Protein AF-A0A1M2VQW7-F1 (afdb_monomer)

Radius of gyration: 34.61 Å; Cα contacts (8 Å, |Δi|>4): 193; chains: 1; bounding box: 100×87×71 Å

Secondary structure (DSSP, 8-state):
-HHHHHHTT--TT-HHHHHHHHHHHHHIIIIII-SPPPTTHHHHHHHHHT-----TTHHHHHHHHHH---SEEEETT--HHHHHHHHHHHHHHSTTTEEEEEE-SSS-EEEEEE-HHHHHHHHHHHHHHHHHHHHHTT-S-HHHHHHHHGGGHHHHHHHHTT----GGGTTTTSSS-----------------------------------------------------------------------------------------GGG-----

pLDDT: mean 79.74, std 20.61, range [41.72, 98.75]

Sequence (273 aa):
MRALLVKYKQPLTSEAFAIAFRKIMLHWVQKVMGPRPPDSTASLLAGLKSWTCNCDVCPPVRNFLTAKPEESNSWTRIGAPKRRHLETFLSKYAKQIATFAMIRSTPQGITVTKTKAMVGPAKWAHGQAEGKKLLRSISANQHELQAVLGPDYARIVAGLEGRSMGLAANIANVAATAPVASGSSTMPAMQPVPQGVLHTTGATPAAAAVAATAVSSHPTSMPNAAPMGVAATHVSSVLSTSAPSSKRVDDAEHAQRKRRKRTYDEQDVIDLT

Solvent-accessible surface area (backbone atoms only — not comparable to full-atom values): 17755 Å² total; per-residue (Å²): 106,45,70,55,32,61,74,68,72,47,63,75,69,36,64,73,56,18,55,52,52,38,52,50,49,49,46,39,42,59,69,63,33,41,77,71,65,76,78,66,54,62,68,64,48,51,43,48,71,71,60,76,70,78,54,91,69,40,54,62,52,53,47,41,74,68,61,38,48,66,53,59,53,72,48,70,59,61,24,64,71,56,39,56,51,50,53,54,50,39,61,72,32,31,57,90,45,34,50,74,46,79,40,96,49,92,48,25,19,38,34,43,32,48,31,75,87,44,33,55,48,22,33,30,54,40,38,33,53,52,52,54,48,55,51,48,54,66,42,84,48,66,68,60,48,38,63,28,34,43,92,51,31,66,52,44,51,36,33,59,72,57,42,81,63,69,66,76,63,66,64,62,66,68,70,73,71,68,80,84,76,89,71,90,77,91,84,87,81,90,87,80,88,84,90,81,85,86,87,85,82,87,83,88,80,82,89,80,86,77,82,77,78,83,80,84,78,81,81,79,88,76,82,91,78,86,79,83,86,78,91,79,90,79,87,80,81,85,84,89,84,83,84,81,93,76,84,87,75,91,75,94,74,79,94,68,86,78,75,77,78,76,80,81,67,80,87,74,69,78,84,88,126

Structure (mmCIF, N/CA/C/O backbone):
data_AF-A0A1M2VQW7-F1
#
_entry.id   AF-A0A1M2VQW7-F1
#
loop_
_atom_site.group_PDB
_atom_site.id
_atom_site.type_symbol
_atom_site.label_atom_id
_atom_site.label_alt_id
_atom_site.label_comp_id
_atom_site.label_asym_id
_atom_site.label_entity_id
_atom_site.label_seq_id
_atom_site.pdbx_PDB_ins_code
_atom_site.Cartn_x
_atom_site.Cartn_y
_atom_site.Cartn_z
_atom_site.occupancy
_atom_site.B_iso_or_equiv
_atom_site.auth_seq_id
_atom_site.auth_comp_id
_atom_site.auth_asym_id
_atom_site.auth_atom_id
_atom_site.pdbx_PDB_model_num
ATOM 1 N N . MET A 1 1 ? 0.810 -1.058 21.016 1.00 82.94 1 MET A N 1
ATOM 2 C CA . MET A 1 1 ? 0.054 -0.275 22.024 1.00 82.94 1 MET A CA 1
ATOM 3 C C . MET A 1 1 ? -0.412 -1.107 23.212 1.00 82.94 1 MET A C 1
ATOM 5 O O . MET A 1 1 ? -0.225 -0.648 24.329 1.00 82.94 1 MET A O 1
ATOM 9 N N . ARG A 1 2 ? -0.919 -2.336 23.025 1.00 87.50 2 ARG A N 1
ATOM 10 C CA . ARG A 1 2 ? -1.321 -3.218 24.140 1.00 87.50 2 ARG A CA 1
ATOM 11 C C . ARG A 1 2 ? -0.248 -3.393 25.227 1.00 87.50 2 ARG A C 1
ATOM 13 O O . ARG A 1 2 ? -0.566 -3.310 26.403 1.00 87.50 2 ARG A O 1
ATOM 20 N N . ALA A 1 3 ? 1.022 -3.541 24.842 1.00 90.19 3 ALA A N 1
ATOM 21 C CA . ALA A 1 3 ? 2.137 -3.642 25.789 1.00 90.19 3 ALA A CA 1
ATOM 22 C C . ALA A 1 3 ? 2.254 -2.433 26.743 1.00 90.19 3 ALA A C 1
ATOM 24 O O . ALA A 1 3 ? 2.601 -2.611 27.906 1.00 90.19 3 ALA A O 1
ATOM 25 N N . LEU A 1 4 ? 1.925 -1.218 26.281 1.00 90.19 4 LEU A N 1
ATOM 26 C CA . LEU A 1 4 ? 1.919 -0.029 27.139 1.00 90.19 4 LEU A CA 1
ATOM 27 C C . LEU A 1 4 ? 0.770 -0.094 28.147 1.00 90.19 4 LEU A C 1
ATOM 29 O O . LEU A 1 4 ? 0.996 0.120 29.329 1.00 90.19 4 LEU A O 1
ATOM 33 N N . LEU A 1 5 ? -0.434 -0.468 27.712 1.00 92.44 5 LEU A N 1
ATOM 34 C CA . LEU A 1 5 ? -1.584 -0.610 28.611 1.00 92.44 5 LEU A CA 1
ATOM 35 C C . LEU A 1 5 ? -1.340 -1.662 29.698 1.00 92.44 5 LEU A C 1
ATOM 37 O O . LEU A 1 5 ? -1.629 -1.411 30.864 1.00 92.44 5 LEU A O 1
ATOM 41 N N . VAL A 1 6 ? -0.719 -2.790 29.334 1.00 93.31 6 VAL A N 1
ATOM 42 C CA . VAL A 1 6 ? -0.296 -3.823 30.293 1.00 93.31 6 VAL A CA 1
ATOM 43 C C . VAL A 1 6 ? 0.726 -3.259 31.283 1.00 93.31 6 VAL A C 1
ATOM 45 O O . VAL A 1 6 ? 0.575 -3.450 32.487 1.00 93.31 6 VAL A O 1
ATOM 48 N N . LYS A 1 7 ? 1.725 -2.506 30.801 1.00 95.50 7 LYS A N 1
ATOM 49 C CA . LYS A 1 7 ? 2.739 -1.868 31.655 1.00 95.50 7 LYS A CA 1
ATOM 50 C C . LYS A 1 7 ? 2.124 -0.896 32.670 1.00 95.50 7 LYS A C 1
ATOM 52 O O . LYS A 1 7 ? 2.568 -0.863 33.812 1.00 95.50 7 LYS A O 1
ATOM 57 N N . TYR A 1 8 ? 1.103 -0.137 32.272 1.00 95.75 8 TYR A N 1
ATOM 58 C CA . TYR A 1 8 ? 0.417 0.834 33.134 1.00 95.75 8 TYR A CA 1
ATOM 59 C C . TYR A 1 8 ? -0.812 0.267 33.863 1.00 95.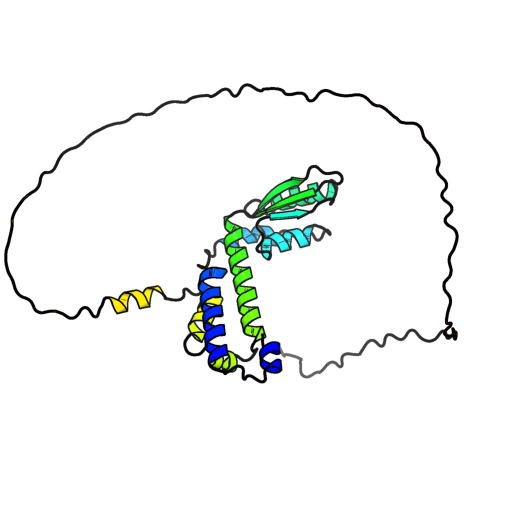75 8 TYR A C 1
ATOM 61 O O . TYR A 1 8 ? -1.522 1.025 34.518 1.00 95.75 8 TYR A O 1
ATOM 69 N N . LYS A 1 9 ? -1.074 -1.046 33.764 1.00 95.88 9 LYS A N 1
ATOM 70 C CA . LYS A 1 9 ? -2.255 -1.717 34.341 1.00 95.88 9 LYS A CA 1
ATOM 71 C C . LYS A 1 9 ? -3.587 -1.043 33.968 1.00 95.88 9 LYS A C 1
ATOM 73 O O . LYS A 1 9 ? -4.543 -1.083 34.737 1.00 95.88 9 LYS A O 1
ATOM 78 N N . GLN A 1 10 ? -3.659 -0.422 32.791 1.00 95.81 10 GLN A N 1
ATOM 79 C CA . GLN A 1 10 ? -4.881 0.212 32.303 1.00 95.81 10 GLN A CA 1
ATOM 80 C C . GLN A 1 10 ? -5.688 -0.781 31.461 1.00 95.81 10 GLN A C 1
ATOM 82 O O . GLN A 1 10 ? -5.119 -1.437 30.582 1.00 95.81 10 GLN A O 1
ATOM 87 N N . PRO A 1 11 ? -7.011 -0.895 31.675 1.00 95.00 11 PRO A N 1
ATOM 88 C CA . PRO A 1 11 ? -7.843 -1.722 30.818 1.00 95.00 11 PRO A CA 1
ATOM 89 C C . PRO A 1 11 ? -7.912 -1.122 29.407 1.00 95.00 11 PRO A C 1
ATOM 91 O O . PRO A 1 11 ? -7.912 0.098 29.224 1.00 95.00 11 PRO A O 1
ATOM 94 N N . LEU A 1 12 ? -8.018 -1.990 28.396 1.00 93.38 12 LEU A N 1
ATOM 95 C CA . LEU A 1 12 ? -8.222 -1.596 26.992 1.00 93.38 12 LEU A CA 1
ATOM 96 C C . LEU A 1 12 ? -9.496 -0.762 26.806 1.00 93.38 12 LEU A C 1
ATOM 98 O O . LEU A 1 12 ? -9.560 0.073 25.914 1.00 93.38 12 LEU A O 1
ATOM 102 N N . THR A 1 13 ? -10.489 -0.978 27.664 1.00 94.31 13 THR A N 1
ATOM 103 C CA . THR A 1 13 ? -11.767 -0.261 27.690 1.00 94.31 13 THR A CA 1
ATOM 104 C C . THR A 1 13 ? -11.723 1.025 28.512 1.00 94.31 13 THR A C 1
ATOM 106 O O . THR A 1 13 ? -12.758 1.665 28.673 1.00 94.31 13 THR A O 1
ATOM 109 N N . SER A 1 14 ? -10.557 1.425 29.039 1.00 96.06 14 SER A N 1
ATOM 110 C CA . SER A 1 14 ? -10.438 2.717 29.719 1.00 96.06 14 SER A CA 1
ATOM 111 C C . SER A 1 14 ? -10.852 3.845 28.776 1.00 96.06 14 SER A C 1
ATOM 113 O O . SER A 1 14 ? -10.415 3.912 27.625 1.00 96.06 14 SER A O 1
ATOM 115 N N . GLU A 1 15 ? -11.703 4.739 29.272 1.00 95.62 15 GLU A N 1
ATOM 116 C CA . GLU A 1 15 ? -12.329 5.788 28.467 1.00 95.62 15 GLU A CA 1
ATOM 117 C C . GLU A 1 15 ? -11.292 6.675 27.761 1.00 95.62 15 GLU A C 1
ATOM 119 O O . GLU A 1 15 ? -11.384 6.907 26.555 1.00 95.62 15 GLU A O 1
ATOM 124 N N . ALA A 1 16 ? -10.246 7.091 28.482 1.00 95.00 16 ALA A N 1
ATOM 125 C CA . ALA A 1 16 ? -9.178 7.924 27.932 1.00 95.00 16 ALA A CA 1
ATOM 126 C C . ALA A 1 16 ? -8.467 7.258 26.738 1.00 95.00 16 ALA A C 1
ATOM 128 O O . ALA A 1 16 ? -8.257 7.896 25.702 1.00 95.00 16 ALA A O 1
ATOM 129 N N . PHE A 1 17 ? -8.137 5.966 26.849 1.00 94.81 17 PHE A N 1
ATOM 130 C CA . PHE A 1 17 ? -7.521 5.220 25.752 1.00 94.81 17 PHE A CA 1
ATOM 131 C C . PHE A 1 17 ? -8.499 5.021 24.592 1.00 94.81 17 PHE A C 1
ATOM 133 O O . PHE A 1 17 ? -8.135 5.261 23.440 1.00 94.81 17 PHE A O 1
ATOM 140 N N . ALA A 1 18 ? -9.738 4.622 24.886 1.00 95.94 18 ALA A N 1
ATOM 141 C CA . ALA A 1 18 ? -10.778 4.382 23.893 1.00 95.94 18 ALA A CA 1
ATOM 142 C C . ALA A 1 18 ? -11.045 5.629 23.035 1.00 95.94 18 ALA A C 1
ATOM 144 O O . ALA A 1 18 ? -11.072 5.544 21.805 1.00 95.94 18 ALA A O 1
ATOM 145 N N . ILE A 1 19 ? -11.168 6.805 23.661 1.00 96.56 19 ILE A N 1
ATOM 146 C CA . ILE A 1 19 ? -11.355 8.086 22.965 1.00 96.56 19 ILE A CA 1
ATOM 147 C C . ILE A 1 19 ? -10.140 8.415 22.091 1.00 96.56 19 ILE A C 1
ATOM 149 O O . ILE A 1 19 ? -10.301 8.744 20.911 1.00 96.56 19 ILE A O 1
ATOM 153 N N . ALA A 1 20 ? -8.926 8.325 22.642 1.00 96.19 20 ALA A N 1
ATOM 154 C CA . ALA A 1 20 ? -7.705 8.640 21.904 1.00 96.19 20 ALA A CA 1
ATOM 155 C C . ALA A 1 20 ? -7.525 7.711 20.696 1.00 96.19 20 ALA A C 1
ATOM 157 O O . ALA A 1 20 ? -7.307 8.173 19.574 1.00 96.19 20 ALA A O 1
ATOM 158 N N . PHE A 1 21 ? -7.684 6.403 20.900 1.00 96.38 21 PHE A N 1
ATOM 159 C CA . PHE A 1 21 ? -7.515 5.415 19.846 1.00 96.38 21 PHE A CA 1
ATOM 160 C C . PHE A 1 21 ? -8.555 5.571 18.734 1.00 96.38 21 PHE A C 1
ATOM 162 O O . PHE A 1 21 ? -8.212 5.554 17.552 1.00 96.38 21 PHE A O 1
ATOM 169 N N . ARG A 1 22 ? -9.818 5.807 19.097 1.00 96.81 22 ARG A N 1
ATOM 170 C CA . ARG A 1 22 ? -10.895 6.070 18.139 1.00 96.81 22 ARG A CA 1
ATOM 171 C C . ARG A 1 22 ? -10.606 7.292 17.271 1.00 96.81 22 ARG A C 1
ATOM 173 O O . ARG A 1 22 ? -10.732 7.209 16.050 1.00 96.81 22 ARG A O 1
ATOM 180 N N . LYS A 1 23 ? -10.153 8.399 17.874 1.00 96.94 23 LYS A N 1
ATOM 181 C CA . LYS A 1 23 ? -9.743 9.610 17.141 1.00 96.94 23 LYS A CA 1
ATOM 182 C C . LYS A 1 23 ? -8.587 9.328 16.181 1.00 96.94 23 LYS A C 1
ATOM 184 O O . LYS A 1 23 ? -8.654 9.750 15.029 1.00 96.94 23 LYS A O 1
ATOM 189 N N . ILE A 1 24 ? -7.571 8.580 16.621 1.00 96.94 24 ILE A N 1
ATOM 190 C CA . ILE A 1 24 ? -6.443 8.170 15.770 1.00 96.94 24 ILE A CA 1
ATOM 191 C C . ILE A 1 24 ? -6.943 7.361 14.571 1.00 96.94 24 ILE A C 1
ATOM 193 O O . ILE A 1 24 ? -6.565 7.658 13.443 1.00 96.94 24 ILE A O 1
ATOM 197 N N . MET A 1 25 ? -7.822 6.380 14.786 1.00 97.62 25 MET A N 1
ATOM 198 C CA . MET A 1 25 ? -8.339 5.538 13.705 1.00 97.62 25 MET A CA 1
ATOM 199 C C . MET A 1 25 ? -9.229 6.303 12.722 1.00 97.62 25 MET A C 1
ATOM 201 O O . MET A 1 25 ? -9.098 6.118 11.513 1.00 97.62 25 MET A O 1
ATOM 205 N N . LEU A 1 26 ? -10.093 7.199 13.206 1.00 96.19 26 LEU A N 1
ATOM 206 C CA . LEU A 1 26 ? -10.870 8.088 12.337 1.00 96.19 26 LEU A CA 1
ATOM 207 C C . LEU A 1 26 ? -9.950 8.976 11.495 1.00 96.19 26 LEU A C 1
ATOM 209 O O . LEU A 1 26 ? -10.124 9.074 10.280 1.00 96.19 26 LEU A O 1
ATOM 213 N N . HIS A 1 27 ? -8.940 9.578 12.125 1.00 96.50 27 HIS A N 1
ATOM 214 C CA . HIS A 1 27 ? -7.969 10.416 11.433 1.00 96.50 27 HIS A CA 1
ATOM 215 C C . HIS A 1 27 ? -7.143 9.615 10.420 1.00 96.50 27 HIS A C 1
ATOM 217 O O . HIS A 1 27 ? -6.901 10.095 9.317 1.00 96.50 27 HIS A O 1
ATOM 223 N N . TRP A 1 28 ? -6.767 8.376 10.745 1.00 96.94 28 TRP A N 1
ATOM 224 C CA . TRP A 1 28 ? -6.062 7.470 9.841 1.00 96.94 28 TRP A CA 1
ATOM 225 C C . TRP A 1 28 ? -6.859 7.228 8.559 1.00 96.94 28 TRP A C 1
ATOM 227 O O . TRP A 1 28 ? -6.361 7.449 7.456 1.00 96.94 28 TRP A O 1
ATOM 237 N N . VAL A 1 29 ? -8.128 6.839 8.696 1.00 96.50 29 VAL A N 1
ATOM 238 C CA . VAL A 1 29 ? -9.008 6.601 7.546 1.00 96.50 29 VAL A CA 1
ATOM 239 C C . VAL A 1 29 ? -9.189 7.883 6.722 1.00 96.50 29 VAL A C 1
ATOM 241 O O . VAL A 1 29 ? -9.135 7.843 5.496 1.00 96.50 29 VAL A O 1
ATOM 244 N N . GLN A 1 30 ? -9.348 9.039 7.369 1.00 94.06 30 GLN A N 1
ATOM 245 C CA . GLN A 1 30 ? -9.594 10.306 6.674 1.00 94.06 30 GLN A CA 1
ATOM 246 C C . GLN A 1 30 ? -8.357 10.909 6.000 1.00 94.06 30 GLN A C 1
ATOM 248 O O . GLN A 1 30 ? -8.476 11.480 4.918 1.00 94.06 30 GLN A O 1
ATOM 253 N N . LYS A 1 31 ? -7.193 10.853 6.653 1.00 95.00 31 LYS A N 1
ATOM 254 C CA . LYS A 1 31 ? -5.992 11.597 6.242 1.00 95.00 31 LYS A CA 1
ATOM 255 C C . LYS A 1 31 ? -4.895 10.715 5.669 1.00 95.00 31 LYS A C 1
ATOM 257 O O . LYS A 1 31 ? -4.212 11.156 4.754 1.00 95.00 31 LYS A O 1
ATOM 262 N N . VAL A 1 32 ? -4.720 9.501 6.192 1.00 95.31 32 VAL A N 1
ATOM 263 C CA . VAL A 1 32 ? -3.666 8.587 5.725 1.00 95.31 32 VAL A CA 1
ATOM 264 C C . VAL A 1 32 ? -4.148 7.792 4.520 1.00 95.31 32 VAL A C 1
ATOM 266 O O . VAL A 1 32 ? -3.448 7.721 3.515 1.00 95.31 32 VAL A O 1
ATOM 269 N N . MET A 1 33 ? -5.348 7.212 4.599 1.00 95.06 33 MET A N 1
ATOM 270 C CA . MET A 1 33 ? -5.930 6.497 3.459 1.00 95.06 33 MET A CA 1
ATOM 271 C C . MET A 1 33 ? -6.540 7.461 2.444 1.00 95.06 33 MET A C 1
ATOM 273 O O . MET A 1 33 ? -6.297 7.323 1.249 1.00 95.06 33 MET A O 1
ATOM 277 N N . GLY A 1 34 ? -7.308 8.447 2.915 1.00 91.94 34 GLY A N 1
ATOM 278 C CA . GLY A 1 34 ? -8.031 9.358 2.035 1.00 91.94 34 GLY A CA 1
ATOM 279 C C . GLY A 1 34 ? -9.123 8.644 1.220 1.00 91.94 34 GLY A C 1
ATOM 280 O O . GLY A 1 34 ? -9.541 7.531 1.562 1.00 91.94 34 GLY A O 1
ATOM 281 N N . PRO A 1 35 ? -9.623 9.282 0.148 1.00 92.19 35 PRO A N 1
ATOM 282 C CA . PRO A 1 35 ? -10.612 8.678 -0.737 1.00 92.19 35 PRO A CA 1
ATOM 283 C C . PRO A 1 35 ? -10.086 7.390 -1.376 1.00 92.19 35 PRO A C 1
ATOM 285 O O . PRO A 1 35 ? -8.926 7.317 -1.789 1.00 92.19 35 PRO A O 1
ATOM 288 N N . ARG A 1 36 ? -10.953 6.379 -1.495 1.00 93.31 36 ARG A N 1
ATOM 289 C CA . ARG A 1 36 ? -10.617 5.154 -2.222 1.00 93.31 36 ARG A CA 1
ATOM 290 C C . ARG A 1 36 ? -10.369 5.494 -3.700 1.00 93.31 36 ARG A C 1
ATOM 292 O O . ARG A 1 36 ? -11.233 6.116 -4.320 1.00 93.31 36 ARG A O 1
ATOM 299 N N . PRO A 1 37 ? -9.226 5.092 -4.273 1.00 92.75 37 PRO A N 1
ATOM 300 C CA . PRO A 1 37 ? -8.973 5.284 -5.691 1.00 92.75 37 PRO A CA 1
ATOM 301 C C . PRO A 1 37 ? -9.847 4.346 -6.540 1.00 92.75 37 PRO A C 1
ATOM 303 O O . PRO A 1 37 ? -10.287 3.308 -6.045 1.00 92.75 37 PRO A O 1
ATOM 306 N N . PRO A 1 38 ? -10.097 4.681 -7.817 1.00 91.25 38 PRO A N 1
ATOM 307 C CA . PRO A 1 38 ? -10.922 3.860 -8.697 1.00 91.25 38 PRO A CA 1
ATOM 308 C C . PRO A 1 38 ? -10.322 2.461 -8.911 1.00 91.25 38 PRO A C 1
ATOM 310 O O . PRO A 1 38 ? -9.102 2.287 -8.971 1.00 91.25 38 PRO A O 1
ATOM 313 N N . ASP A 1 39 ? -11.189 1.467 -9.113 1.00 87.12 39 ASP A N 1
ATOM 314 C CA . ASP A 1 39 ? -10.813 0.050 -9.267 1.00 87.12 39 ASP A CA 1
ATOM 315 C C . ASP A 1 39 ? -10.156 -0.286 -10.627 1.00 87.12 39 ASP A C 1
ATOM 317 O O . ASP A 1 39 ? -9.918 -1.450 -10.954 1.00 87.12 39 ASP A O 1
ATOM 321 N N . SER A 1 40 ? -9.781 0.722 -11.422 1.00 89.62 40 SER A N 1
ATOM 322 C CA . SER A 1 40 ? -9.128 0.546 -12.728 1.00 89.62 40 SER A CA 1
ATOM 323 C C . SER A 1 40 ? -7.762 -0.151 -12.644 1.00 89.62 40 SER A C 1
ATOM 325 O O . SER A 1 40 ? -7.269 -0.681 -13.642 1.00 89.62 40 SER A O 1
ATOM 327 N N . THR A 1 41 ? -7.169 -0.231 -11.451 1.00 90.56 41 THR A N 1
ATOM 328 C CA . THR A 1 41 ? -5.873 -0.884 -11.214 1.00 90.56 41 THR A CA 1
ATOM 329 C C . THR A 1 41 ? -5.842 -2.372 -11.522 1.00 90.56 41 THR A C 1
ATOM 331 O O . THR A 1 41 ? -4.786 -2.880 -11.899 1.00 90.56 41 THR A O 1
ATOM 334 N N . ALA A 1 42 ? -6.969 -3.079 -11.408 1.00 91.88 42 ALA A N 1
ATOM 335 C CA . ALA A 1 42 ? -7.008 -4.514 -11.676 1.00 91.88 42 ALA A CA 1
ATOM 336 C C . ALA A 1 42 ? -6.605 -4.828 -13.128 1.00 91.88 42 ALA A C 1
ATOM 338 O O . ALA A 1 42 ? -5.844 -5.768 -13.369 1.00 91.88 42 ALA A O 1
ATOM 339 N N . SER A 1 43 ? -7.055 -3.996 -14.075 1.00 92.88 43 SER A N 1
ATOM 340 C CA . SER A 1 43 ? -6.692 -4.101 -15.493 1.00 92.88 43 SER A CA 1
ATOM 341 C C . SER A 1 43 ? -5.207 -3.803 -15.725 1.00 92.88 43 SER A C 1
ATOM 343 O O . SER A 1 43 ? -4.516 -4.567 -16.397 1.00 92.88 43 SER A O 1
ATOM 345 N N . LEU A 1 44 ? -4.684 -2.761 -15.073 1.00 92.88 44 LEU A N 1
ATOM 346 C CA . LEU A 1 44 ? -3.282 -2.352 -15.167 1.00 92.88 44 LEU A CA 1
ATOM 347 C C . LEU A 1 44 ? -2.322 -3.417 -14.607 1.00 92.88 44 LEU A C 1
ATOM 349 O O . LEU A 1 44 ? -1.214 -3.595 -15.112 1.00 92.88 44 LEU A O 1
ATOM 353 N N . LEU A 1 45 ? -2.750 -4.158 -13.581 1.00 94.81 45 LEU A N 1
ATOM 354 C CA . LEU A 1 45 ? -1.972 -5.236 -12.965 1.00 94.81 45 LEU A CA 1
ATOM 355 C C . LEU A 1 45 ? -2.038 -6.565 -13.733 1.00 94.81 45 LEU A C 1
ATOM 357 O O . LEU A 1 45 ? -1.247 -7.464 -13.441 1.00 94.81 45 LEU A O 1
ATOM 361 N N . ALA A 1 46 ? -2.935 -6.716 -14.714 1.00 95.12 46 ALA A N 1
ATOM 362 C CA . ALA A 1 46 ? -3.071 -7.960 -15.473 1.00 95.12 46 ALA A CA 1
ATOM 363 C C . ALA A 1 46 ? -1.783 -8.313 -16.236 1.00 95.12 46 ALA A C 1
ATOM 365 O O . ALA A 1 46 ? -1.325 -9.455 -16.175 1.00 95.12 46 ALA A O 1
ATOM 366 N N . GLY A 1 47 ? -1.135 -7.321 -16.860 1.00 93.50 47 GLY A N 1
ATOM 367 C CA . GLY A 1 47 ? 0.153 -7.510 -17.538 1.00 93.50 47 GLY A CA 1
ATOM 368 C C . GLY A 1 47 ? 1.243 -8.012 -16.589 1.00 93.50 47 GLY A C 1
ATOM 369 O O . GLY A 1 47 ? 1.999 -8.924 -16.927 1.00 93.50 47 GLY A O 1
ATOM 370 N N . LEU A 1 48 ? 1.260 -7.511 -15.352 1.00 95.69 48 LEU A N 1
ATOM 371 C CA . LEU A 1 48 ? 2.247 -7.900 -14.349 1.00 95.69 48 LEU A CA 1
ATOM 372 C C . LEU A 1 48 ? 2.077 -9.352 -13.875 1.00 95.69 48 LEU A C 1
ATOM 374 O O . LEU A 1 48 ? 3.071 -9.999 -13.557 1.00 95.69 48 LEU A O 1
ATOM 378 N N . LYS A 1 49 ? 0.851 -9.897 -13.881 1.00 95.69 49 LYS A N 1
ATOM 379 C CA . LYS A 1 49 ? 0.598 -11.314 -13.547 1.00 95.69 49 LYS A CA 1
ATOM 380 C C . LYS A 1 49 ? 1.245 -12.278 -14.545 1.00 95.69 49 LYS A C 1
ATOM 382 O O . LYS A 1 49 ? 1.631 -13.376 -14.161 1.00 95.69 49 LYS A O 1
ATOM 387 N N . SER A 1 50 ? 1.406 -11.860 -15.802 1.00 96.88 50 SER A N 1
ATOM 388 C CA . SER A 1 50 ? 2.081 -12.657 -16.838 1.00 96.88 50 SER A CA 1
ATOM 389 C C . SER A 1 50 ? 3.615 -12.604 -16.760 1.00 96.88 50 SER A C 1
ATOM 391 O O . SER A 1 50 ? 4.305 -13.382 -17.419 1.00 96.88 50 SER A O 1
ATOM 393 N N . TRP A 1 51 ? 4.180 -11.729 -15.920 1.00 97.62 51 TRP A N 1
ATOM 394 C CA . TRP A 1 51 ? 5.616 -11.704 -15.654 1.00 97.62 51 TRP A CA 1
ATOM 395 C C . TRP A 1 51 ? 5.985 -12.872 -14.731 1.00 97.62 51 TRP A C 1
ATOM 397 O O . TRP A 1 51 ? 5.856 -12.768 -13.513 1.00 97.62 51 TRP A O 1
ATOM 407 N N . THR A 1 52 ? 6.526 -13.958 -15.293 1.00 97.19 52 THR A N 1
ATOM 408 C CA . THR A 1 52 ? 6.874 -15.202 -14.569 1.00 97.19 52 THR A CA 1
ATOM 409 C C . THR A 1 52 ? 8.355 -15.370 -14.210 1.00 97.19 52 THR A C 1
ATOM 411 O O . THR A 1 52 ? 8.699 -16.286 -13.468 1.00 97.19 52 THR A O 1
ATOM 414 N N . CYS A 1 53 ? 9.250 -14.501 -14.691 1.00 98.19 53 CYS A N 1
ATOM 415 C CA . CYS A 1 53 ? 10.685 -14.616 -14.414 1.00 98.19 53 CYS A CA 1
ATOM 416 C C . CYS A 1 53 ? 11.018 -14.531 -12.911 1.00 98.19 53 CYS A C 1
ATOM 418 O O . CYS A 1 53 ? 10.582 -13.609 -12.216 1.00 98.19 53 CYS A O 1
ATOM 420 N N . ASN A 1 54 ? 11.859 -15.458 -12.443 1.00 97.94 54 ASN A N 1
ATOM 421 C CA . ASN A 1 54 ? 12.290 -15.595 -11.047 1.00 97.94 54 ASN A CA 1
ATOM 422 C C . ASN A 1 54 ? 13.797 -15.346 -10.859 1.00 97.94 54 ASN A C 1
ATOM 424 O O . ASN A 1 54 ? 14.397 -15.859 -9.920 1.00 97.94 54 ASN A O 1
ATOM 428 N N . CYS A 1 55 ? 14.408 -14.558 -11.749 1.00 98.25 55 CYS A N 1
ATOM 429 C CA . CYS A 1 55 ? 15.774 -14.069 -11.571 1.00 98.25 55 CYS A CA 1
ATOM 430 C C . CYS A 1 55 ? 15.923 -13.320 -10.234 1.00 98.25 55 CYS A C 1
ATOM 432 O O . CYS A 1 55 ? 14.951 -12.746 -9.759 1.00 98.25 55 CYS A O 1
ATOM 434 N N . ASP A 1 56 ? 17.112 -13.242 -9.641 1.00 98.19 56 ASP A N 1
ATOM 435 C CA . ASP A 1 56 ? 17.332 -12.621 -8.322 1.00 98.19 56 ASP A CA 1
ATOM 436 C C . ASP A 1 56 ? 16.823 -11.168 -8.202 1.00 98.19 56 ASP A C 1
ATOM 438 O O . ASP A 1 56 ? 16.350 -10.751 -7.145 1.00 98.19 56 ASP A O 1
ATOM 442 N N . VAL A 1 57 ? 16.843 -10.406 -9.299 1.00 98.19 57 VAL A N 1
ATOM 443 C CA . VAL A 1 57 ? 16.363 -9.013 -9.332 1.00 98.19 57 VAL A CA 1
ATOM 444 C C . VAL A 1 57 ? 14.874 -8.866 -9.680 1.00 98.19 57 VAL A C 1
ATOM 446 O O . VAL A 1 57 ? 14.283 -7.817 -9.428 1.00 98.19 57 VAL A O 1
ATOM 449 N N . CYS A 1 58 ? 14.232 -9.900 -10.227 1.00 98.56 58 CYS A N 1
ATOM 450 C CA . CYS A 1 58 ? 12.876 -9.820 -10.774 1.00 98.56 58 CYS A CA 1
ATOM 451 C C . CYS A 1 58 ? 11.772 -9.788 -9.685 1.00 98.56 58 CYS A C 1
ATOM 453 O O . CYS A 1 58 ? 10.906 -8.908 -9.742 1.00 98.56 58 CYS A O 1
ATOM 455 N N . PRO A 1 59 ? 11.753 -10.684 -8.670 1.00 98.31 59 PRO A N 1
ATOM 456 C CA . PRO A 1 59 ? 10.771 -10.641 -7.587 1.00 98.31 59 PRO A CA 1
ATOM 457 C C . PRO A 1 59 ? 10.781 -9.335 -6.780 1.00 98.31 59 PRO A C 1
ATOM 459 O O . PRO A 1 59 ? 9.690 -8.814 -6.547 1.00 98.31 59 PRO A O 1
ATOM 462 N N . PRO A 1 60 ? 11.936 -8.747 -6.398 1.00 98.31 60 PRO A N 1
ATOM 463 C CA . PRO A 1 60 ? 11.951 -7.459 -5.705 1.00 98.31 60 PRO A CA 1
ATOM 464 C C . PRO A 1 60 ? 11.289 -6.332 -6.504 1.00 98.31 60 PRO A C 1
ATOM 466 O O . PRO A 1 60 ? 10.536 -5.548 -5.929 1.00 98.31 60 PRO A O 1
ATOM 469 N N . VAL A 1 61 ? 11.518 -6.268 -7.821 1.00 98.31 61 VAL A N 1
ATOM 470 C CA . VAL A 1 61 ? 10.892 -5.265 -8.701 1.00 98.31 61 VAL A CA 1
ATOM 471 C C . VAL A 1 61 ? 9.386 -5.504 -8.819 1.00 98.31 61 VAL A C 1
ATOM 473 O O . VAL A 1 61 ? 8.612 -4.562 -8.661 1.00 98.31 61 VAL A O 1
ATOM 476 N N . ARG A 1 62 ? 8.944 -6.755 -9.016 1.00 97.62 62 ARG A N 1
A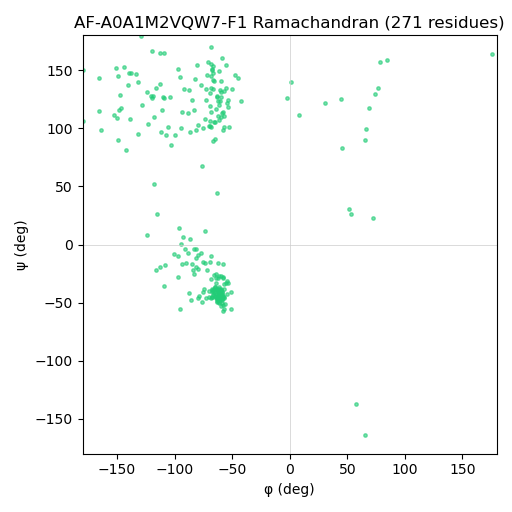TOM 477 C CA . ARG A 1 62 ? 7.507 -7.095 -9.029 1.00 97.62 62 ARG A CA 1
ATOM 478 C C . ARG A 1 62 ? 6.830 -6.713 -7.711 1.00 97.62 62 ARG A C 1
ATOM 480 O O . ARG A 1 62 ? 5.812 -6.031 -7.733 1.00 97.62 62 ARG A O 1
ATOM 487 N N . ASN A 1 63 ? 7.432 -7.078 -6.579 1.00 96.94 63 ASN A N 1
ATOM 488 C CA . ASN A 1 63 ? 6.928 -6.740 -5.248 1.00 96.94 63 ASN A CA 1
ATOM 489 C C . ASN A 1 63 ? 6.887 -5.223 -5.014 1.00 96.94 63 ASN A C 1
ATOM 491 O O . ASN A 1 63 ? 5.940 -4.708 -4.421 1.00 96.94 63 ASN A O 1
ATOM 495 N N . PHE A 1 64 ? 7.890 -4.492 -5.509 1.00 97.75 64 PHE A N 1
ATOM 496 C CA . PHE A 1 64 ? 7.861 -3.036 -5.497 1.00 97.75 64 PHE A CA 1
ATOM 497 C C . PHE A 1 64 ? 6.646 -2.510 -6.264 1.00 97.75 64 PHE A C 1
ATOM 499 O O . PHE A 1 64 ? 5.870 -1.738 -5.710 1.00 97.75 64 PHE A O 1
ATOM 506 N N . LEU A 1 65 ? 6.414 -2.969 -7.494 1.00 97.12 65 LEU A N 1
ATOM 507 C CA . LEU A 1 65 ? 5.287 -2.513 -8.309 1.00 97.12 65 LEU A CA 1
ATOM 508 C C . LEU A 1 65 ? 3.923 -2.818 -7.666 1.00 97.12 65 LEU A C 1
ATOM 510 O O . LEU A 1 65 ? 3.051 -1.949 -7.697 1.00 97.12 65 LEU A O 1
ATOM 514 N N . THR A 1 66 ? 3.757 -3.980 -7.024 1.00 94.69 66 THR A N 1
ATOM 515 C CA . THR A 1 66 ? 2.465 -4.414 -6.461 1.00 94.69 66 THR A CA 1
ATOM 516 C C . THR A 1 66 ? 2.182 -3.947 -5.037 1.00 94.69 66 THR A C 1
ATOM 518 O O . THR A 1 66 ? 1.043 -3.604 -4.741 1.00 94.69 66 THR A O 1
ATOM 521 N N . ALA A 1 67 ? 3.167 -3.975 -4.137 1.00 92.50 67 ALA A N 1
ATOM 522 C CA . ALA A 1 67 ? 2.908 -3.916 -2.692 1.00 92.50 67 ALA A CA 1
ATOM 523 C C . ALA A 1 67 ? 3.476 -2.673 -1.997 1.00 92.50 67 ALA A C 1
ATOM 525 O O . ALA A 1 67 ? 3.040 -2.312 -0.904 1.00 92.50 67 ALA A O 1
ATOM 526 N N . LYS A 1 68 ? 4.482 -2.035 -2.596 1.00 97.06 68 LYS A N 1
ATOM 527 C CA . LYS A 1 68 ? 5.232 -0.949 -1.961 1.00 97.06 68 LYS A CA 1
ATOM 528 C C . LYS A 1 68 ? 4.574 0.422 -2.196 1.00 97.06 68 LYS A C 1
ATOM 530 O O . LYS A 1 68 ? 4.185 0.695 -3.331 1.00 97.06 68 LYS A O 1
ATOM 535 N N . PRO A 1 69 ? 4.398 1.279 -1.175 1.00 97.00 69 PRO A N 1
ATOM 536 C CA . PRO A 1 69 ? 3.788 2.603 -1.344 1.00 97.00 69 PRO A CA 1
ATOM 537 C C . PRO A 1 69 ? 4.716 3.634 -2.006 1.00 97.00 69 PRO A C 1
ATOM 539 O O . PRO A 1 69 ? 4.252 4.699 -2.417 1.00 97.00 69 PRO A O 1
ATOM 542 N N . GLU A 1 70 ? 6.018 3.351 -2.075 1.00 98.00 70 GLU A N 1
ATOM 543 C CA . GLU A 1 70 ? 7.023 4.254 -2.619 1.00 98.00 70 GLU A CA 1
ATOM 544 C C . GLU A 1 70 ? 6.815 4.471 -4.127 1.00 98.00 70 GLU A C 1
ATOM 546 O O . GLU A 1 70 ? 6.475 3.553 -4.879 1.00 98.00 70 GLU A O 1
ATOM 551 N N . GLU A 1 71 ? 7.013 5.713 -4.569 1.00 98.19 71 GLU A N 1
ATOM 552 C CA . GLU A 1 71 ? 6.839 6.104 -5.971 1.00 98.19 71 GLU A CA 1
ATOM 553 C C . GLU A 1 71 ? 7.981 5.595 -6.847 1.00 98.19 71 GLU A C 1
ATOM 555 O O . GLU A 1 71 ? 7.745 5.133 -7.959 1.00 98.19 71 GLU A O 1
ATOM 560 N N . SER A 1 72 ? 9.208 5.609 -6.334 1.00 98.44 72 SER A N 1
ATOM 561 C CA . SER A 1 72 ? 10.391 5.139 -7.046 1.00 98.44 72 SER A CA 1
ATOM 562 C C . SER A 1 72 ? 11.241 4.243 -6.163 1.00 98.44 72 SER A C 1
ATOM 564 O O . SER A 1 72 ? 11.355 4.485 -4.962 1.00 98.44 72 SER A O 1
ATOM 566 N N . ASN A 1 73 ? 11.896 3.258 -6.767 1.00 98.62 73 ASN A N 1
ATOM 567 C CA . ASN A 1 73 ? 12.930 2.473 -6.110 1.00 98.62 73 ASN A CA 1
ATOM 568 C C . ASN A 1 73 ? 14.109 2.242 -7.061 1.00 98.62 73 ASN A C 1
ATOM 570 O O . ASN A 1 73 ? 13.934 2.148 -8.278 1.00 98.62 73 ASN A O 1
ATOM 574 N N . SER A 1 74 ? 15.310 2.166 -6.496 1.00 98.56 74 SER A N 1
ATOM 575 C CA . SER A 1 74 ? 16.563 2.089 -7.242 1.00 98.56 74 SER A CA 1
ATOM 576 C C . SER A 1 74 ? 17.313 0.814 -6.889 1.00 98.56 74 SER A C 1
ATOM 578 O O . SER A 1 74 ? 17.596 0.543 -5.726 1.00 98.56 74 SER A O 1
ATOM 580 N N . TRP A 1 75 ? 17.694 0.058 -7.912 1.00 98.38 75 TRP A N 1
ATOM 581 C CA . TRP A 1 75 ? 18.547 -1.118 -7.799 1.00 98.38 75 TRP A CA 1
ATOM 582 C C . TRP A 1 75 ? 19.917 -0.773 -8.366 1.00 98.38 75 TRP A C 1
ATOM 584 O O . TRP A 1 75 ? 20.147 -0.816 -9.578 1.00 98.38 75 TRP A O 1
ATOM 594 N N . THR A 1 76 ? 20.823 -0.365 -7.482 1.00 98.19 76 THR A N 1
ATOM 595 C CA . THR A 1 76 ? 22.190 0.020 -7.839 1.00 98.19 76 THR A CA 1
ATOM 596 C C . THR A 1 76 ? 23.078 -1.212 -8.015 1.00 98.19 76 THR A C 1
ATOM 598 O O . THR A 1 76 ? 22.813 -2.279 -7.465 1.00 98.19 76 THR A O 1
ATOM 601 N N . ARG A 1 77 ? 24.144 -1.069 -8.812 1.00 97.44 77 ARG A N 1
ATOM 602 C CA . ARG A 1 77 ? 25.199 -2.081 -9.006 1.00 97.44 77 ARG A CA 1
ATOM 603 C C . ARG A 1 77 ? 24.720 -3.494 -9.413 1.00 97.44 77 ARG A C 1
ATOM 605 O O . ARG A 1 77 ? 25.442 -4.458 -9.189 1.00 97.44 77 ARG A O 1
ATOM 612 N N . ILE A 1 78 ? 23.562 -3.638 -10.067 1.00 97.94 78 ILE A N 1
ATOM 613 C CA . ILE A 1 78 ? 23.056 -4.941 -10.557 1.00 97.94 78 ILE A CA 1
ATOM 614 C C . ILE A 1 78 ? 23.804 -5.463 -11.796 1.00 97.94 78 ILE A C 1
ATOM 616 O O . ILE A 1 78 ? 23.702 -6.641 -12.134 1.00 97.94 78 ILE A O 1
ATOM 620 N N . GLY A 1 79 ? 24.557 -4.594 -12.476 1.00 98.06 79 GLY A N 1
ATOM 621 C CA . GLY A 1 79 ? 25.321 -4.933 -13.674 1.00 98.06 79 GLY A CA 1
ATO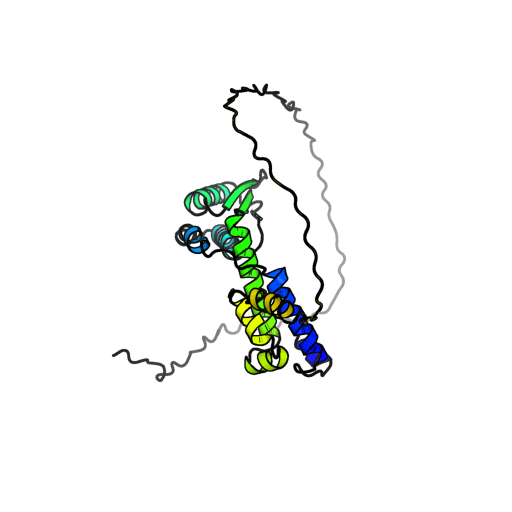M 622 C C . GLY A 1 79 ? 24.498 -4.873 -14.965 1.00 98.06 79 GLY A C 1
ATOM 623 O O . GLY A 1 79 ? 23.267 -4.937 -14.968 1.00 98.06 79 GLY A O 1
ATOM 624 N N . ALA A 1 80 ? 25.196 -4.736 -16.095 1.00 97.81 80 ALA A N 1
ATOM 625 C CA . ALA A 1 80 ? 24.565 -4.518 -17.396 1.00 97.81 80 ALA A CA 1
ATOM 626 C C . ALA A 1 80 ? 23.637 -5.666 -17.857 1.00 97.81 80 ALA A C 1
ATOM 628 O O . ALA A 1 80 ? 22.551 -5.349 -18.350 1.00 97.81 80 ALA A O 1
ATOM 629 N N . PRO A 1 81 ? 23.977 -6.965 -17.681 1.00 98.19 81 PRO A N 1
ATOM 630 C CA . PRO A 1 81 ? 23.097 -8.056 -18.109 1.00 98.19 81 PRO A CA 1
ATOM 631 C C . PRO A 1 81 ? 21.749 -8.054 -17.377 1.00 98.19 81 PRO A C 1
ATOM 633 O O . PRO A 1 81 ? 20.696 -8.087 -18.013 1.00 98.19 81 PRO A O 1
ATOM 636 N N . LYS A 1 82 ? 21.768 -7.928 -16.042 1.00 98.31 82 LYS A N 1
ATOM 637 C CA . LYS A 1 82 ? 20.550 -7.907 -15.216 1.00 98.31 82 LYS A CA 1
ATOM 638 C C . LYS A 1 82 ? 19.711 -6.656 -15.459 1.00 98.31 82 LYS A C 1
ATOM 640 O O . LYS A 1 82 ? 18.489 -6.750 -15.536 1.00 98.31 82 LYS A O 1
ATOM 645 N N . ARG A 1 83 ? 20.352 -5.497 -15.650 1.00 98.31 83 ARG A N 1
ATOM 646 C CA . ARG A 1 83 ? 19.661 -4.266 -16.056 1.00 98.31 83 ARG A CA 1
ATOM 647 C C . ARG A 1 83 ? 18.901 -4.465 -17.371 1.00 98.31 83 ARG A C 1
ATOM 649 O O . ARG A 1 83 ? 17.696 -4.248 -17.392 1.00 98.31 83 ARG A O 1
ATOM 656 N N . ARG A 1 84 ? 19.572 -4.906 -18.447 1.00 98.50 84 ARG A N 1
ATOM 657 C CA . ARG A 1 84 ? 18.933 -5.126 -19.767 1.00 98.50 84 ARG A CA 1
ATOM 658 C C . ARG A 1 84 ? 17.770 -6.115 -19.683 1.00 98.50 84 ARG A C 1
ATOM 660 O O . ARG A 1 84 ? 16.737 -5.922 -20.323 1.00 98.50 84 ARG A O 1
ATOM 667 N N . HIS A 1 85 ? 17.932 -7.153 -18.865 1.00 98.50 85 HIS A N 1
ATOM 668 C CA . HIS A 1 85 ? 16.867 -8.102 -18.577 1.00 98.50 85 HIS A CA 1
ATOM 669 C C . HIS A 1 85 ? 15.647 -7.405 -17.954 1.00 98.50 85 HIS A C 1
ATOM 671 O O . HIS A 1 85 ? 14.548 -7.510 -18.494 1.00 98.50 85 HIS A O 1
ATOM 677 N N . LEU A 1 86 ? 15.830 -6.632 -16.876 1.00 98.50 86 LEU A N 1
ATOM 678 C CA . LEU A 1 86 ? 14.734 -5.887 -16.248 1.00 98.50 86 LEU A CA 1
ATOM 679 C C . LEU A 1 86 ? 14.064 -4.900 -17.207 1.00 98.50 86 LEU A C 1
ATOM 681 O O . LEU A 1 86 ? 12.841 -4.845 -17.238 1.00 98.50 86 LEU A O 1
ATOM 685 N N . GLU A 1 87 ? 14.827 -4.163 -18.016 1.00 98.56 87 GLU A N 1
ATOM 686 C CA . GLU A 1 87 ? 14.273 -3.217 -18.998 1.00 98.56 87 GLU A CA 1
ATOM 687 C C . GLU A 1 87 ? 13.352 -3.905 -20.009 1.00 98.56 87 GLU A C 1
ATOM 689 O O . GLU A 1 87 ? 12.274 -3.393 -20.316 1.00 98.56 87 GLU A O 1
ATOM 694 N N . THR A 1 88 ? 13.739 -5.095 -20.476 1.00 98.56 88 THR A N 1
ATOM 695 C CA . THR A 1 88 ? 12.933 -5.899 -21.406 1.00 98.56 88 THR A CA 1
ATOM 696 C C . THR A 1 88 ? 11.603 -6.302 -20.766 1.00 98.56 88 THR A C 1
ATOM 698 O O . THR A 1 88 ? 10.539 -6.128 -21.362 1.00 98.56 88 THR A O 1
ATOM 701 N N . PHE A 1 89 ? 11.638 -6.793 -19.524 1.00 98.44 89 PHE A N 1
ATOM 702 C CA . PHE A 1 89 ? 10.432 -7.209 -18.806 1.00 98.44 89 PHE A CA 1
ATOM 703 C C . PHE A 1 89 ? 9.548 -6.025 -18.402 1.00 98.44 89 PHE A C 1
ATOM 705 O O . PHE A 1 89 ? 8.329 -6.103 -18.546 1.00 98.44 89 PHE A O 1
ATOM 712 N N . LEU A 1 90 ? 10.137 -4.913 -17.959 1.00 98.44 90 LEU A N 1
ATOM 713 C CA . LEU A 1 90 ? 9.403 -3.690 -17.635 1.00 98.44 90 LEU A CA 1
ATOM 714 C C . LEU A 1 90 ? 8.694 -3.135 -18.873 1.00 98.44 90 LEU A C 1
ATOM 716 O O . LEU A 1 90 ? 7.509 -2.819 -18.809 1.00 98.44 90 LEU A O 1
ATOM 720 N N . SER A 1 91 ? 9.382 -3.098 -20.015 1.00 98.25 91 SER A N 1
ATOM 721 C CA . SER A 1 91 ? 8.800 -2.641 -21.282 1.00 98.25 91 SER A CA 1
ATOM 722 C C . SER A 1 91 ? 7.670 -3.552 -21.765 1.00 98.25 91 SER A C 1
ATOM 724 O O . SER A 1 91 ? 6.683 -3.063 -22.310 1.00 98.25 91 SER A O 1
ATOM 726 N N . LYS A 1 92 ? 7.791 -4.868 -21.548 1.00 98.19 92 LYS A N 1
ATOM 727 C CA . LYS A 1 92 ? 6.796 -5.855 -21.985 1.00 98.19 92 LYS A CA 1
ATOM 728 C C . LYS A 1 92 ? 5.566 -5.920 -21.074 1.00 98.19 92 LYS A C 1
ATOM 730 O O . LYS A 1 92 ? 4.449 -5.977 -21.574 1.00 98.19 92 LYS A O 1
ATOM 735 N N . TYR A 1 93 ? 5.757 -5.923 -19.755 1.00 98.25 93 TYR A N 1
ATOM 736 C CA . TYR A 1 93 ? 4.698 -6.249 -18.788 1.00 98.25 93 TYR A CA 1
ATOM 737 C C . TYR A 1 93 ? 4.253 -5.072 -17.919 1.00 98.25 93 TYR A C 1
ATOM 739 O O . TYR A 1 93 ? 3.172 -5.127 -17.337 1.00 98.25 93 TYR A O 1
ATOM 747 N N . ALA A 1 94 ? 5.072 -4.023 -17.803 1.00 97.81 94 ALA A N 1
ATOM 748 C CA . ALA A 1 94 ? 4.862 -2.937 -16.846 1.00 97.81 94 ALA A CA 1
ATOM 749 C C . ALA A 1 94 ? 4.794 -1.536 -17.482 1.00 97.81 94 ALA A C 1
ATOM 751 O O . ALA A 1 94 ? 4.715 -0.551 -16.752 1.00 97.81 94 ALA A O 1
ATOM 752 N N . LYS A 1 95 ? 4.763 -1.424 -18.818 1.00 97.75 95 LYS A N 1
ATOM 753 C CA . LYS A 1 95 ? 4.786 -0.140 -19.548 1.00 97.75 95 LYS A CA 1
ATOM 754 C C . LYS A 1 95 ? 3.699 0.852 -19.112 1.00 97.75 95 LYS A C 1
ATOM 756 O O . LYS A 1 95 ? 3.921 2.056 -19.147 1.00 97.75 95 LYS A O 1
ATOM 761 N N . GLN A 1 96 ? 2.523 0.361 -18.719 1.00 96.62 96 GLN A N 1
ATOM 762 C CA . GLN A 1 96 ? 1.401 1.210 -18.291 1.00 96.62 96 GLN A CA 1
ATOM 763 C C . GLN A 1 96 ? 1.489 1.633 -16.813 1.00 96.62 96 GLN A C 1
ATOM 765 O O . GLN A 1 96 ? 0.886 2.627 -16.408 1.00 96.62 96 GLN A O 1
ATOM 770 N N . ILE A 1 97 ? 2.232 0.884 -15.995 1.00 97.44 97 ILE A N 1
ATOM 771 C CA . ILE A 1 97 ? 2.267 1.048 -14.534 1.00 97.44 97 ILE A CA 1
ATOM 772 C C . ILE A 1 97 ? 3.572 1.647 -14.022 1.00 97.44 97 ILE A C 1
ATOM 774 O O . ILE A 1 97 ? 3.605 2.144 -12.896 1.00 97.44 97 ILE A O 1
ATOM 778 N N . ALA A 1 98 ? 4.636 1.619 -14.824 1.00 98.31 98 ALA A N 1
ATOM 779 C CA . ALA A 1 98 ? 5.930 2.155 -14.445 1.00 98.31 98 ALA A CA 1
ATOM 780 C C . ALA A 1 98 ? 6.741 2.665 -15.639 1.00 98.31 98 ALA A C 1
ATOM 782 O O . ALA A 1 98 ? 6.644 2.164 -16.758 1.00 98.31 98 ALA A O 1
ATOM 783 N N . THR A 1 99 ? 7.597 3.635 -15.349 1.00 98.56 99 THR A N 1
ATOM 784 C CA . THR A 1 99 ? 8.719 4.060 -16.180 1.00 98.56 99 THR A CA 1
ATOM 785 C C . THR A 1 99 ? 10.024 3.638 -15.509 1.00 98.56 99 THR A C 1
ATOM 787 O O . THR A 1 99 ? 10.051 3.253 -14.336 1.00 98.56 99 THR A O 1
ATOM 790 N N . PHE A 1 100 ? 11.125 3.665 -16.253 1.00 98.62 100 PHE A N 1
ATOM 791 C CA . PHE A 1 100 ? 12.433 3.341 -15.702 1.00 98.62 100 PHE A CA 1
ATOM 792 C C . PHE A 1 100 ? 13.530 4.205 -16.313 1.00 98.62 100 PHE A C 1
ATOM 794 O O . PHE A 1 100 ? 13.426 4.655 -17.453 1.00 98.62 100 PHE A O 1
ATOM 801 N N . ALA A 1 101 ? 14.591 4.415 -15.541 1.00 98.62 101 ALA A N 1
ATOM 802 C CA . ALA A 1 101 ? 15.785 5.137 -15.946 1.00 98.62 101 ALA A CA 1
ATOM 803 C C . ALA A 1 101 ? 17.037 4.336 -15.569 1.00 98.62 101 ALA A C 1
ATOM 805 O O . ALA A 1 101 ? 17.119 3.741 -14.494 1.00 98.62 101 ALA A O 1
ATOM 806 N N . MET A 1 102 ? 18.029 4.322 -16.458 1.00 98.38 102 MET A N 1
ATOM 807 C CA . MET A 1 102 ? 19.328 3.712 -16.183 1.00 98.38 102 MET A CA 1
ATOM 808 C C . MET A 1 102 ? 20.125 4.582 -15.206 1.00 98.38 102 MET A C 1
ATOM 810 O O . MET A 1 102 ? 20.295 5.779 -15.428 1.00 98.38 102 MET A O 1
ATOM 814 N N . ILE A 1 103 ? 20.716 3.953 -14.191 1.00 98.12 103 ILE A N 1
ATOM 815 C CA . ILE A 1 103 ? 21.721 4.586 -13.334 1.00 98.12 103 ILE A CA 1
ATOM 816 C C . ILE A 1 103 ? 23.090 4.363 -13.983 1.00 98.12 103 ILE A C 1
ATOM 818 O O . ILE A 1 103 ? 23.567 3.225 -14.073 1.00 98.12 103 ILE A O 1
ATOM 822 N N . ARG A 1 104 ? 23.714 5.450 -14.453 1.00 96.31 104 ARG A N 1
ATOM 823 C CA . ARG A 1 104 ? 25.033 5.449 -15.111 1.00 96.31 104 ARG A CA 1
ATOM 824 C C . ARG A 1 104 ? 26.166 5.301 -14.087 1.00 96.31 104 ARG A C 1
ATOM 826 O O . ARG A 1 104 ? 26.932 6.225 -13.855 1.00 96.31 104 ARG A O 1
ATOM 833 N N . SER A 1 105 ? 26.247 4.133 -13.461 1.00 96.50 105 SER A N 1
ATOM 834 C CA . SER A 1 105 ? 27.326 3.740 -12.549 1.00 96.50 105 SER A CA 1
ATOM 835 C C . SER A 1 105 ? 28.050 2.493 -13.058 1.00 96.50 105 SER A C 1
ATOM 837 O O . SER A 1 105 ? 27.538 1.780 -13.922 1.00 96.50 105 SER A O 1
ATOM 839 N N . THR A 1 106 ? 29.212 2.186 -12.480 1.00 96.25 106 THR A N 1
ATOM 840 C CA . THR A 1 106 ? 29.923 0.922 -12.714 1.00 96.25 106 THR A CA 1
ATOM 841 C C . THR A 1 106 ? 30.033 0.160 -11.391 1.00 96.25 106 THR A C 1
ATOM 843 O O . THR A 1 106 ? 30.754 0.599 -10.495 1.00 96.25 106 THR A O 1
ATOM 846 N N . PRO A 1 107 ? 29.319 -0.968 -11.214 1.00 95.44 107 PRO A N 1
ATOM 847 C CA . PRO A 1 107 ? 28.350 -1.590 -12.126 1.00 95.44 107 PRO A CA 1
ATOM 848 C C . PRO A 1 107 ? 27.055 -0.775 -12.306 1.00 95.44 107 PRO A C 1
ATOM 850 O O . PRO A 1 107 ? 26.674 -0.000 -11.426 1.00 95.44 107 PRO A O 1
ATOM 853 N N . GLN A 1 108 ? 26.370 -0.973 -13.439 1.00 97.94 108 GLN A N 1
ATOM 854 C CA . GLN A 1 108 ? 25.140 -0.246 -13.799 1.00 97.94 108 GLN A CA 1
ATOM 855 C C . GLN A 1 108 ? 23.964 -0.583 -12.875 1.00 97.94 108 GLN A C 1
ATOM 857 O O . GLN A 1 108 ? 23.895 -1.685 -12.324 1.00 97.94 108 GLN A O 1
ATOM 862 N N . GLY A 1 109 ? 23.030 0.363 -12.745 1.00 98.19 109 GLY A N 1
ATOM 863 C CA . GLY A 1 109 ? 21.781 0.209 -11.998 1.00 98.19 109 GLY A CA 1
ATOM 864 C C . GLY A 1 109 ? 20.540 0.608 -12.798 1.00 98.19 109 GLY A C 1
ATOM 865 O O . GLY A 1 109 ? 20.638 1.044 -13.948 1.00 98.19 109 GLY A O 1
ATOM 866 N N . ILE A 1 110 ? 19.372 0.480 -12.173 1.00 98.69 110 ILE A N 1
ATOM 867 C CA . ILE A 1 110 ? 18.086 0.925 -12.723 1.00 98.69 110 ILE A CA 1
ATOM 868 C C . ILE A 1 110 ? 17.226 1.554 -11.624 1.00 98.69 110 ILE A C 1
ATOM 870 O O . ILE A 1 110 ? 17.140 1.023 -10.517 1.00 98.69 110 ILE A O 1
ATOM 874 N N . THR A 1 111 ? 16.583 2.671 -11.935 1.00 98.75 111 THR A N 1
ATOM 875 C CA . THR A 1 111 ? 15.526 3.278 -11.124 1.00 98.75 111 THR A CA 1
ATOM 876 C C . THR A 1 111 ? 14.199 2.989 -11.799 1.00 98.75 111 THR A C 1
ATOM 878 O O . THR A 1 111 ? 14.045 3.259 -12.988 1.00 98.75 111 THR A O 1
ATOM 881 N N . VAL A 1 112 ? 13.248 2.427 -11.058 1.00 98.69 112 VAL A N 1
ATOM 882 C CA . VAL A 1 112 ? 11.885 2.168 -11.532 1.00 98.69 112 VAL A CA 1
ATOM 883 C C . VAL A 1 112 ? 10.952 3.115 -10.800 1.00 98.69 112 VAL A C 1
ATOM 885 O O . VAL A 1 112 ? 10.954 3.146 -9.570 1.00 98.69 112 VAL A O 1
ATOM 888 N N . THR A 1 113 ? 10.146 3.853 -11.554 1.00 98.69 113 THR A N 1
ATOM 889 C CA . THR A 1 113 ? 9.208 4.852 -11.040 1.00 98.69 113 THR A CA 1
ATOM 890 C C . THR A 1 113 ? 7.796 4.460 -11.438 1.00 98.69 113 THR A C 1
ATOM 892 O O . THR A 1 113 ? 7.513 4.229 -12.610 1.00 98.69 113 THR A O 1
ATOM 895 N N . LYS A 1 114 ? 6.888 4.366 -10.472 1.00 98.44 114 LYS A N 1
ATOM 896 C CA . LYS A 1 114 ? 5.475 4.084 -10.724 1.00 98.44 114 LYS A CA 1
ATOM 897 C C . LYS A 1 114 ? 4.815 5.259 -11.430 1.00 98.44 114 LYS A C 1
ATOM 899 O O . LYS A 1 114 ? 5.096 6.419 -11.142 1.00 98.44 114 LYS A O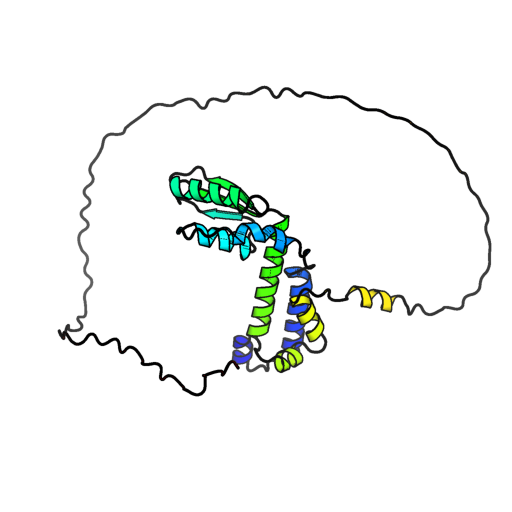 1
ATOM 904 N N . THR A 1 115 ? 3.873 4.967 -12.316 1.00 97.88 115 THR A N 1
ATOM 905 C CA . THR A 1 115 ? 3.004 6.009 -12.863 1.00 97.88 115 THR A CA 1
ATOM 906 C C . THR A 1 115 ? 2.089 6.553 -11.763 1.00 97.88 115 THR A C 1
ATOM 908 O O . THR A 1 115 ? 1.712 5.840 -10.828 1.00 97.88 115 THR A O 1
ATOM 911 N N . LYS A 1 116 ? 1.677 7.821 -11.878 1.00 95.50 116 LYS A N 1
ATOM 912 C CA . LYS A 1 116 ? 0.786 8.471 -10.895 1.00 95.50 116 LYS A CA 1
ATOM 913 C C . LYS A 1 116 ? -0.516 7.695 -10.670 1.00 95.50 116 LYS A C 1
ATOM 915 O O . LYS A 1 116 ? -1.007 7.643 -9.545 1.00 95.50 116 LYS A O 1
ATOM 920 N N . ALA A 1 117 ? -1.017 7.034 -11.717 1.00 94.50 117 ALA A N 1
ATOM 921 C CA . ALA A 1 117 ? -2.190 6.164 -11.660 1.00 94.50 117 ALA A CA 1
ATOM 922 C C . ALA A 1 117 ? -2.025 4.984 -10.683 1.00 94.50 117 ALA A C 1
ATOM 924 O O . ALA A 1 117 ? -3.013 4.511 -10.134 1.00 94.50 117 ALA A O 1
ATOM 925 N N . MET A 1 118 ? -0.793 4.534 -10.430 1.00 95.94 118 MET A N 1
ATOM 926 C CA . MET A 1 118 ? -0.491 3.413 -9.536 1.00 95.94 118 MET A CA 1
ATOM 927 C C . MET A 1 118 ? -0.090 3.843 -8.127 1.00 95.94 118 MET A C 1
ATOM 929 O O . MET A 1 118 ? -0.313 3.093 -7.176 1.00 95.94 118 MET A O 1
ATOM 933 N N . VAL A 1 119 ? 0.483 5.039 -7.967 1.00 95.81 119 VAL A N 1
ATOM 934 C CA . VAL A 1 119 ? 0.959 5.529 -6.662 1.00 95.81 119 VAL A CA 1
ATOM 935 C C . VAL A 1 119 ? -0.193 5.674 -5.667 1.00 95.81 119 VAL A C 1
ATOM 937 O O . VAL A 1 119 ? -0.075 5.209 -4.535 1.00 95.81 119 VAL A O 1
ATOM 940 N N . GLY A 1 120 ? -1.312 6.277 -6.080 1.00 94.19 120 GLY A N 1
ATOM 941 C CA . GLY A 1 120 ? -2.488 6.464 -5.217 1.00 94.19 120 GLY A CA 1
ATOM 942 C C . GLY A 1 120 ? -3.038 5.140 -4.667 1.00 94.19 120 GLY A C 1
ATOM 943 O O . GLY A 1 120 ? -3.060 4.956 -3.451 1.00 94.19 120 GLY A O 1
ATOM 944 N N . PRO A 1 121 ? -3.404 4.181 -5.535 1.00 94.69 121 PRO A N 1
ATOM 945 C CA . PRO A 1 121 ? -3.814 2.837 -5.129 1.00 94.69 121 PRO A CA 1
ATOM 946 C C . PRO A 1 121 ? -2.809 2.095 -4.253 1.00 94.69 121 PRO A C 1
ATOM 948 O O . PRO A 1 121 ? -3.207 1.498 -3.256 1.00 94.69 121 PRO A O 1
ATOM 951 N N . ALA A 1 122 ? -1.514 2.158 -4.573 1.00 94.75 122 ALA A N 1
ATOM 952 C CA . ALA A 1 122 ? -0.489 1.500 -3.769 1.00 94.75 122 ALA A CA 1
ATOM 953 C C . ALA A 1 122 ? -0.396 2.100 -2.356 1.00 94.75 122 ALA A C 1
ATOM 955 O O . ALA A 1 122 ? -0.370 1.359 -1.372 1.00 94.75 122 ALA A O 1
ATOM 956 N N . LYS A 1 123 ? -0.403 3.436 -2.238 1.00 95.75 123 LYS A N 1
ATOM 957 C CA . LYS A 1 123 ? -0.431 4.133 -0.942 1.00 95.75 123 LYS A CA 1
ATOM 958 C C . LYS A 1 123 ? -1.698 3.810 -0.157 1.00 95.75 123 LYS A C 1
ATOM 960 O O . LYS A 1 123 ? -1.610 3.521 1.033 1.00 95.75 123 LYS A O 1
ATOM 965 N N . TRP A 1 124 ? -2.851 3.800 -0.823 1.00 95.88 124 TRP A N 1
ATOM 966 C CA . TRP A 1 124 ? -4.131 3.472 -0.202 1.00 95.88 124 TRP A CA 1
ATOM 967 C C . TRP A 1 124 ? -4.145 2.040 0.348 1.00 95.88 124 TRP A C 1
ATOM 969 O O . TRP A 1 124 ? -4.450 1.836 1.521 1.00 95.88 124 TRP A O 1
ATOM 979 N N . ALA A 1 125 ? -3.738 1.054 -0.457 1.00 95.12 125 ALA A N 1
ATOM 980 C CA . ALA A 1 125 ? -3.671 -0.349 -0.045 1.00 95.12 125 ALA A CA 1
ATOM 981 C C . ALA A 1 125 ? -2.666 -0.568 1.098 1.00 95.12 125 ALA A C 1
ATOM 983 O O . ALA A 1 125 ? -2.936 -1.315 2.040 1.00 95.12 125 ALA A O 1
ATOM 984 N N . HIS A 1 126 ? -1.524 0.124 1.060 1.00 95.88 126 HIS A N 1
ATOM 985 C CA . HIS A 1 126 ? -0.556 0.101 2.152 1.00 95.88 126 HIS A CA 1
ATOM 986 C C . HIS A 1 126 ? -1.139 0.693 3.445 1.00 95.88 126 HIS A C 1
ATOM 988 O O . HIS A 1 126 ? -1.082 0.056 4.498 1.00 95.88 126 HIS A O 1
ATOM 994 N N . GLY A 1 127 ? -1.766 1.872 3.366 1.00 96.44 127 GLY A N 1
ATOM 995 C CA . GLY A 1 127 ? -2.430 2.518 4.501 1.00 96.44 127 GLY A CA 1
ATOM 996 C C . GLY A 1 127 ? -3.574 1.677 5.074 1.00 96.44 127 GLY A C 1
ATOM 997 O O . GLY A 1 127 ? -3.737 1.604 6.293 1.00 96.44 127 GLY A O 1
ATOM 998 N N . GLN A 1 128 ? -4.319 0.976 4.217 1.00 97.12 128 GLN A N 1
ATOM 999 C CA . GLN A 1 128 ? -5.330 0.000 4.616 1.00 97.12 128 GLN A CA 1
ATOM 1000 C C . GLN A 1 128 ? -4.708 -1.155 5.412 1.00 97.12 128 GLN A C 1
ATOM 1002 O O . GLN A 1 128 ? -5.203 -1.509 6.486 1.00 97.12 128 GLN A O 1
ATOM 1007 N N . ALA A 1 129 ? -3.635 -1.758 4.894 1.00 96.88 129 ALA A N 1
ATOM 1008 C CA . ALA A 1 129 ? -2.968 -2.886 5.533 1.00 96.88 129 ALA A CA 1
ATOM 1009 C C . ALA A 1 129 ? -2.399 -2.506 6.909 1.00 96.88 129 ALA A C 1
ATOM 1011 O O . ALA A 1 129 ? -2.622 -3.230 7.885 1.00 96.88 129 ALA A O 1
ATOM 1012 N N . GLU A 1 130 ? -1.734 -1.352 7.010 1.00 97.00 130 GLU A N 1
ATOM 1013 C CA . GLU A 1 130 ? -1.211 -0.830 8.277 1.00 97.00 130 GLU A CA 1
ATOM 1014 C C . GLU A 1 130 ? -2.339 -0.444 9.248 1.00 97.00 130 GLU A C 1
ATOM 1016 O O . GLU A 1 130 ? -2.270 -0.804 10.420 1.00 97.00 130 GLU A O 1
ATOM 1021 N N . GLY A 1 131 ? -3.437 0.159 8.779 1.00 96.75 131 GLY A N 1
ATOM 1022 C CA . GLY A 1 131 ? -4.607 0.449 9.619 1.00 96.75 131 GLY A CA 1
ATOM 1023 C C . GLY A 1 131 ? -5.250 -0.818 10.200 1.00 96.75 131 GLY A C 1
ATOM 1024 O O . GLY A 1 131 ? -5.522 -0.902 11.399 1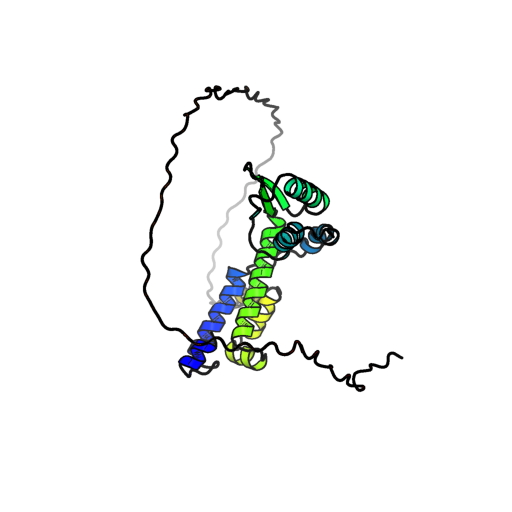.00 96.75 131 GLY A O 1
ATOM 1025 N N . LYS A 1 132 ? -5.413 -1.867 9.382 1.00 97.19 132 LYS A N 1
ATOM 1026 C CA . LYS A 1 132 ? -5.903 -3.181 9.840 1.00 97.19 132 LYS A CA 1
ATOM 1027 C C . LYS A 1 132 ? -4.930 -3.859 10.805 1.00 97.19 132 LYS A C 1
ATOM 1029 O O . LYS A 1 132 ? -5.347 -4.550 11.733 1.00 97.19 132 LYS A O 1
ATOM 1034 N N . LYS A 1 133 ? -3.625 -3.714 10.585 1.00 96.31 133 LYS A N 1
ATOM 1035 C CA . LYS A 1 133 ? -2.585 -4.218 11.493 1.00 96.31 133 LYS A CA 1
ATOM 1036 C C . LYS A 1 133 ? -2.600 -3.467 12.826 1.00 96.31 133 LYS A C 1
ATOM 1038 O O . LYS A 1 133 ? -2.484 -4.105 13.869 1.00 96.31 133 LYS A O 1
ATOM 1043 N N . LEU A 1 134 ? -2.821 -2.154 12.806 1.00 95.75 134 LEU A N 1
ATOM 1044 C CA . LEU A 1 134 ? -2.963 -1.330 14.001 1.00 95.75 134 LEU A CA 1
ATOM 1045 C C . LEU A 1 134 ? -4.167 -1.770 14.846 1.00 95.75 134 LEU A C 1
ATOM 1047 O O . LEU A 1 134 ? -3.991 -1.991 16.044 1.00 95.75 134 LEU A O 1
ATOM 1051 N N . LEU A 1 135 ? -5.335 -2.005 14.231 1.00 96.00 135 LEU A N 1
ATOM 1052 C CA . LEU A 1 135 ? -6.500 -2.582 14.923 1.00 96.00 135 LEU A CA 1
ATOM 1053 C C . LEU A 1 135 ? -6.166 -3.932 15.573 1.00 96.00 135 LEU A C 1
ATOM 1055 O O . LEU A 1 135 ? -6.353 -4.105 16.776 1.00 96.00 135 LEU A O 1
ATOM 1059 N N . ARG A 1 136 ? -5.582 -4.859 14.802 1.00 95.81 136 ARG A N 1
ATOM 1060 C CA . ARG A 1 136 ? -5.195 -6.191 15.303 1.00 95.81 136 ARG A CA 1
ATOM 1061 C C . ARG A 1 136 ? -4.165 -6.144 16.435 1.00 95.81 136 ARG A C 1
ATOM 1063 O O . ARG A 1 136 ? -4.131 -7.045 17.264 1.00 95.81 136 ARG A O 1
ATOM 1070 N N . SER A 1 137 ? -3.336 -5.099 16.497 1.00 94.75 137 SER A N 1
ATOM 1071 C CA . SER A 1 137 ? -2.333 -4.929 17.561 1.00 94.75 137 SER A CA 1
ATOM 1072 C C . SER A 1 137 ? -2.931 -4.624 18.943 1.00 94.75 137 SER A C 1
ATOM 1074 O O . SER A 1 137 ? -2.223 -4.693 19.953 1.00 94.75 137 SER A O 1
ATOM 1076 N N . ILE A 1 138 ? -4.212 -4.252 18.995 1.00 93.94 138 ILE A N 1
ATOM 1077 C CA . ILE A 1 138 ? -4.955 -3.991 20.231 1.00 93.94 138 ILE A CA 1
ATOM 1078 C C . ILE A 1 138 ? -5.710 -5.246 20.635 1.00 93.94 138 ILE A C 1
ATOM 1080 O O . ILE A 1 138 ? -5.496 -5.765 21.733 1.00 93.94 138 ILE A O 1
ATOM 1084 N N . SER A 1 139 ? -6.538 -5.759 19.727 1.00 95.25 139 SER A N 1
ATOM 1085 C CA . SER A 1 139 ? -7.248 -7.013 19.923 1.00 95.25 139 SER A CA 1
ATOM 1086 C C . SER A 1 139 ? -7.485 -7.737 18.602 1.00 95.25 139 SER A C 1
ATOM 1088 O O . SER A 1 139 ? -7.711 -7.114 17.565 1.00 95.25 139 SER A O 1
ATOM 1090 N N . ALA A 1 140 ? -7.435 -9.068 18.661 1.00 95.69 140 ALA A N 1
ATOM 1091 C CA . ALA A 1 140 ? -7.912 -9.943 17.596 1.00 95.69 140 ALA A CA 1
ATOM 1092 C C . ALA A 1 140 ? -9.426 -10.205 17.703 1.00 95.69 140 ALA A C 1
ATOM 1094 O O . ALA A 1 140 ? -10.032 -10.647 16.731 1.00 95.69 140 ALA A O 1
ATOM 1095 N N . ASN A 1 141 ? -10.034 -9.932 18.865 1.00 96.88 141 ASN A N 1
ATOM 1096 C CA . ASN A 1 141 ? -11.452 -10.151 19.106 1.00 96.88 141 ASN A CA 1
ATOM 1097 C C . ASN A 1 141 ? -12.267 -8.943 18.624 1.00 96.88 141 ASN A C 1
ATOM 1099 O O . ASN A 1 141 ? -12.048 -7.803 19.044 1.00 96.88 141 ASN A O 1
ATOM 1103 N N . GLN A 1 142 ? -13.234 -9.207 17.749 1.00 96.31 142 GLN A N 1
ATOM 1104 C CA . GLN A 1 142 ? -14.105 -8.188 17.181 1.00 96.31 142 GLN A CA 1
ATOM 1105 C C . GLN A 1 142 ? -14.954 -7.475 18.243 1.00 96.31 142 GLN A C 1
ATOM 1107 O O . GLN A 1 142 ? -15.093 -6.254 18.180 1.00 96.31 142 GLN A O 1
ATOM 1112 N N . HIS A 1 143 ? -15.460 -8.205 19.239 1.00 97.25 143 HIS A N 1
ATOM 1113 C CA . HIS A 1 143 ? -16.273 -7.631 20.313 1.00 97.25 143 HIS A CA 1
ATOM 1114 C C . HIS A 1 143 ? -15.461 -6.671 21.192 1.00 97.25 143 HIS A C 1
ATOM 1116 O O . HIS A 1 143 ? -15.953 -5.605 21.555 1.00 97.25 143 HIS A O 1
ATOM 1122 N N . GLU A 1 144 ? -14.192 -6.989 21.471 1.00 96.31 144 GLU A N 1
ATOM 1123 C CA . GLU A 1 144 ? -13.299 -6.080 22.201 1.00 96.31 144 GLU A CA 1
ATOM 1124 C C . GLU A 1 144 ? -13.019 -4.806 21.396 1.00 96.31 144 GLU A C 1
ATOM 1126 O O . GLU A 1 144 ? -13.084 -3.705 21.939 1.00 96.31 144 GLU A O 1
ATOM 1131 N N . LEU A 1 145 ? -12.749 -4.925 20.090 1.00 97.12 145 LEU A N 1
ATOM 1132 C CA . LEU A 1 145 ? -12.556 -3.752 19.232 1.00 97.12 145 LEU A CA 1
ATOM 1133 C C . LEU A 1 145 ? -13.808 -2.876 19.169 1.00 97.12 145 LEU A C 1
ATOM 1135 O O . LEU A 1 145 ? -13.685 -1.652 19.180 1.00 97.12 145 LEU A O 1
ATOM 1139 N N . GLN A 1 146 ? -14.995 -3.481 19.129 1.00 97.50 146 GLN A N 1
ATOM 1140 C CA . GLN A 1 146 ? -16.259 -2.754 19.168 1.00 97.50 146 GLN A CA 1
ATOM 1141 C C . GLN A 1 146 ? -16.456 -2.040 20.508 1.00 97.50 146 GLN A C 1
ATOM 1143 O O . GLN A 1 146 ? -16.850 -0.878 20.509 1.00 97.50 146 GLN A O 1
ATOM 1148 N N . ALA A 1 147 ? -16.120 -2.673 21.634 1.00 97.00 147 ALA A N 1
ATOM 1149 C CA . ALA A 1 147 ? -16.178 -2.031 22.947 1.00 97.00 147 ALA A CA 1
ATOM 1150 C C . ALA A 1 147 ? -15.223 -0.824 23.048 1.00 97.00 147 ALA A C 1
ATOM 1152 O O . ALA A 1 147 ? -15.597 0.218 23.580 1.00 97.00 147 ALA A O 1
ATOM 1153 N N . VAL A 1 148 ? -14.011 -0.926 22.489 1.00 96.88 148 VAL A N 1
ATOM 1154 C CA . VAL A 1 148 ? -13.014 0.163 22.499 1.00 96.88 148 VAL A CA 1
ATOM 1155 C C . VAL A 1 148 ? -13.397 1.303 21.547 1.00 9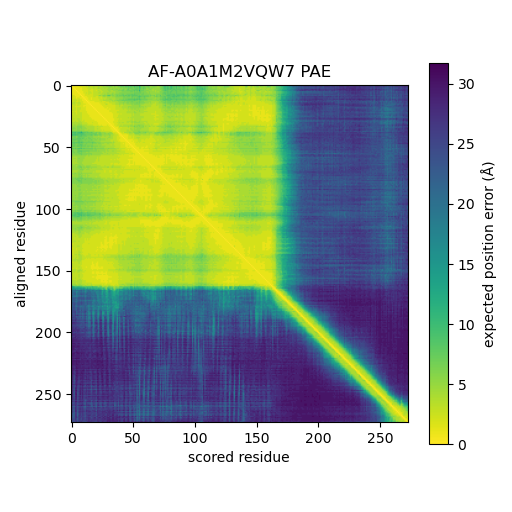6.88 148 VAL A C 1
ATOM 1157 O O . VAL A 1 148 ? -13.306 2.482 21.894 1.00 96.88 148 VAL A O 1
ATOM 1160 N N . LEU A 1 149 ? -13.815 0.980 20.322 1.00 97.19 149 LEU A N 1
ATOM 1161 C CA . LEU A 1 149 ? -14.143 1.981 19.301 1.00 97.19 149 LEU A CA 1
ATOM 1162 C C . LEU A 1 149 ? -15.555 2.557 19.459 1.00 97.19 149 LEU A C 1
ATOM 1164 O O . LEU A 1 149 ? -15.826 3.649 18.959 1.00 97.19 149 LEU A O 1
ATOM 1168 N N . GLY A 1 150 ? -16.433 1.861 20.179 1.00 96.31 150 GLY A N 1
ATOM 1169 C CA . GLY A 1 150 ? -17.788 2.297 20.478 1.00 96.31 150 GLY A CA 1
ATOM 1170 C C . GLY A 1 150 ? -18.605 2.589 19.210 1.00 96.31 150 GLY A C 1
ATOM 1171 O O . GLY A 1 150 ? -18.515 1.839 18.233 1.00 96.31 150 GLY A O 1
ATOM 1172 N N . PRO A 1 151 ? -19.379 3.690 19.185 1.00 96.38 151 PRO A N 1
ATOM 1173 C CA . PRO A 1 151 ? -20.243 4.046 18.056 1.00 96.38 151 PRO A CA 1
ATOM 1174 C C . PRO A 1 151 ? -19.523 4.206 16.706 1.00 96.38 151 PRO A C 1
ATOM 1176 O O . PRO A 1 151 ? -20.114 3.954 15.660 1.00 96.38 151 PRO A O 1
ATOM 1179 N N . ASP A 1 152 ? -18.239 4.587 16.701 1.00 96.81 152 ASP A N 1
ATOM 1180 C CA . ASP A 1 152 ? -17.478 4.797 15.460 1.00 96.81 152 ASP A CA 1
ATOM 1181 C C . ASP A 1 152 ? -16.897 3.502 14.875 1.00 96.81 152 ASP A C 1
ATOM 1183 O O . ASP A 1 152 ? -16.316 3.533 13.787 1.00 96.81 152 ASP A O 1
ATOM 1187 N N . TYR A 1 153 ? -17.052 2.361 15.557 1.00 97.12 153 TYR A N 1
ATOM 1188 C CA . TYR A 1 153 ? -16.531 1.069 15.106 1.00 97.12 153 TYR A CA 1
ATOM 1189 C C . TYR A 1 153 ? -16.933 0.762 13.656 1.00 97.12 153 TYR A C 1
ATOM 1191 O O . TYR A 1 153 ? -16.071 0.576 12.794 1.00 97.12 153 TYR A O 1
ATOM 1199 N N . ALA A 1 154 ? -18.240 0.779 13.370 1.00 96.19 154 ALA A N 1
ATOM 1200 C CA . ALA A 1 154 ? -18.770 0.443 12.050 1.00 96.19 154 ALA A CA 1
ATOM 1201 C C . ALA A 1 154 ? -18.237 1.388 10.964 1.00 96.19 154 ALA A C 1
ATOM 1203 O O . ALA A 1 154 ? -17.883 0.954 9.869 1.00 96.19 154 ALA A O 1
ATOM 1204 N N . ARG A 1 155 ? -18.113 2.678 11.288 1.00 95.31 155 ARG A N 1
ATOM 1205 C CA . ARG A 1 155 ? -17.598 3.703 10.379 1.00 95.31 155 ARG A CA 1
ATOM 1206 C C . ARG A 1 155 ? -16.115 3.508 10.066 1.00 95.31 155 ARG A C 1
ATOM 1208 O O . ARG A 1 155 ? -15.728 3.597 8.902 1.00 95.31 155 ARG A O 1
ATOM 1215 N N . ILE A 1 156 ? -15.294 3.234 11.080 1.00 96.44 156 ILE A N 1
ATOM 1216 C CA . ILE A 1 156 ? -13.858 2.975 10.915 1.00 96.44 156 ILE A CA 1
ATOM 1217 C C . ILE A 1 156 ? -13.645 1.713 10.076 1.00 96.44 156 ILE A C 1
ATOM 1219 O O . ILE A 1 156 ? -12.853 1.738 9.136 1.00 96.44 156 ILE A O 1
ATOM 1223 N N . VAL A 1 157 ? -14.362 0.626 10.379 1.00 96.56 157 VAL A N 1
ATOM 1224 C CA . VAL A 1 157 ? -14.251 -0.638 9.635 1.00 96.56 157 VAL A CA 1
ATOM 1225 C C . VAL A 1 157 ? -14.699 -0.462 8.186 1.00 96.56 157 VAL A C 1
ATOM 1227 O O . VAL A 1 157 ? -13.960 -0.841 7.281 1.00 96.56 157 VAL A O 1
ATOM 1230 N N . ALA A 1 158 ? -15.834 0.199 7.945 1.00 95.19 158 ALA A N 1
ATOM 1231 C CA . ALA A 1 158 ? -16.295 0.509 6.593 1.00 95.19 158 ALA A CA 1
ATOM 1232 C C . ALA A 1 158 ? -15.261 1.338 5.811 1.00 95.19 158 ALA A C 1
ATOM 1234 O O . ALA A 1 158 ? -14.940 1.013 4.668 1.00 95.19 158 ALA A O 1
ATOM 1235 N N . GLY A 1 159 ? -14.673 2.360 6.438 1.00 95.12 159 GLY A N 1
ATOM 1236 C CA . GLY A 1 159 ? -13.623 3.167 5.818 1.00 95.12 159 GLY A CA 1
ATOM 1237 C C . GLY A 1 159 ? -12.342 2.378 5.523 1.00 95.12 159 GLY A C 1
ATOM 1238 O O . GLY A 1 159 ? -11.775 2.505 4.438 1.00 95.12 159 GLY A O 1
ATOM 1239 N N . LEU A 1 160 ? -11.921 1.497 6.436 1.00 96.19 160 LEU A N 1
ATOM 1240 C CA . LEU A 1 160 ? -10.806 0.571 6.212 1.00 96.19 160 LEU A CA 1
ATOM 1241 C C . LEU A 1 160 ? -11.108 -0.452 5.118 1.00 96.19 160 LEU A C 1
ATOM 1243 O O . LEU A 1 160 ? -10.187 -0.952 4.491 1.00 96.19 160 LEU A O 1
ATOM 1247 N N . GLU A 1 161 ? -12.361 -0.797 4.858 1.00 95.25 161 GLU A N 1
ATOM 1248 C CA . GLU A 1 161 ? -12.749 -1.651 3.730 1.00 95.25 161 GLU A CA 1
ATOM 1249 C C . GLU A 1 161 ? -12.857 -0.876 2.413 1.00 95.25 161 GLU A C 1
ATOM 1251 O O . GLU A 1 161 ? -13.071 -1.467 1.357 1.00 95.25 161 GLU A O 1
ATOM 1256 N N . GLY A 1 162 ? -12.675 0.445 2.455 1.00 93.00 162 GLY A N 1
ATOM 1257 C CA . GLY A 1 162 ? -12.839 1.311 1.298 1.00 93.00 162 GLY A CA 1
ATOM 1258 C C . GLY A 1 162 ? -14.291 1.498 0.886 1.00 93.00 162 GLY A C 1
ATOM 1259 O O . GLY A 1 162 ? -14.554 1.834 -0.268 1.00 93.00 162 GLY A O 1
ATOM 1260 N N . ARG A 1 163 ? -15.233 1.285 1.809 1.00 92.38 163 ARG A N 1
ATOM 1261 C CA . ARG A 1 163 ? -16.608 1.756 1.655 1.00 92.38 163 ARG A CA 1
ATOM 1262 C C . ARG A 1 163 ? -16.623 3.249 1.963 1.00 92.38 163 ARG A C 1
ATOM 1264 O O . ARG A 1 163 ? -15.968 3.700 2.906 1.00 92.38 163 ARG A O 1
ATOM 1271 N N . SER A 1 164 ? -17.342 4.024 1.150 1.00 80.31 164 SER A N 1
ATOM 1272 C CA . SER A 1 164 ? -17.493 5.458 1.392 1.00 80.31 164 SER A CA 1
ATOM 1273 C C . SER A 1 164 ? -18.107 5.646 2.775 1.00 80.31 164 SER A C 1
ATOM 1275 O O . SER A 1 164 ? -19.236 5.223 3.026 1.00 80.31 164 SER A O 1
ATOM 1277 N N . MET A 1 165 ? -17.348 6.236 3.699 1.00 73.88 165 MET A N 1
ATOM 1278 C CA . MET A 1 165 ? -17.922 6.718 4.945 1.00 73.88 165 MET A CA 1
ATOM 1279 C C . MET A 1 165 ? -18.912 7.791 4.517 1.00 73.88 165 MET A C 1
ATOM 1281 O O . MET A 1 165 ? -18.463 8.814 4.008 1.00 73.88 165 MET A O 1
ATOM 1285 N N . GLY A 1 166 ? -20.217 7.552 4.656 1.00 62.84 166 GLY A N 1
ATOM 1286 C CA . GLY A 1 166 ? -21.310 8.445 4.246 1.00 62.84 166 GLY A CA 1
ATOM 1287 C C . GLY A 1 166 ? -21.343 9.797 4.974 1.00 62.84 166 GLY A C 1
ATOM 1288 O O . GLY A 1 166 ? -22.396 10.257 5.387 1.00 62.84 166 GLY A O 1
ATOM 1289 N N . LEU A 1 167 ? -20.193 10.453 5.133 1.00 55.12 167 LEU A N 1
ATOM 1290 C CA . LEU A 1 167 ? -19.977 11.781 5.694 1.00 55.12 167 LEU A CA 1
ATOM 1291 C C . LEU A 1 167 ? -20.746 12.873 4.951 1.00 55.12 167 LEU A C 1
ATOM 1293 O O . LEU A 1 167 ? -20.951 13.937 5.522 1.00 55.12 167 LEU A O 1
ATOM 1297 N N . ALA A 1 168 ? -21.218 12.602 3.731 1.00 53.16 168 ALA A N 1
ATOM 1298 C CA . ALA A 1 168 ? -22.151 13.482 3.041 1.00 53.16 168 ALA A CA 1
ATOM 1299 C C . ALA A 1 168 ? -23.509 13.599 3.766 1.00 53.16 168 ALA A C 1
ATOM 1301 O O . ALA A 1 168 ? -24.165 14.627 3.648 1.00 53.16 168 ALA A O 1
ATOM 1302 N N . ALA A 1 169 ? -23.920 12.604 4.563 1.00 50.38 169 ALA A N 1
ATOM 1303 C CA . ALA A 1 169 ? -25.251 12.594 5.175 1.00 50.38 169 ALA A CA 1
ATOM 1304 C C . ALA A 1 169 ? -25.387 13.488 6.424 1.00 50.38 169 ALA A C 1
ATOM 1306 O O . ALA A 1 169 ? -26.495 13.897 6.750 1.00 50.38 169 ALA A O 1
ATOM 1307 N N . ASN A 1 170 ? -24.292 13.841 7.113 1.00 49.81 170 ASN A N 1
ATOM 1308 C CA . ASN A 1 170 ? -24.381 14.590 8.380 1.00 49.81 170 ASN A CA 1
ATOM 1309 C C . ASN A 1 170 ? -24.202 16.110 8.256 1.00 49.81 170 ASN A C 1
ATOM 1311 O O . ASN A 1 170 ? -24.471 16.817 9.221 1.00 49.81 170 ASN A O 1
ATOM 1315 N N . ILE A 1 171 ? -23.797 16.635 7.095 1.00 51.88 171 ILE A N 1
ATOM 1316 C CA . ILE A 1 171 ? -23.763 18.095 6.882 1.00 51.88 171 ILE A CA 1
ATOM 1317 C C . ILE A 1 171 ? -25.155 18.616 6.475 1.00 51.88 171 ILE A C 1
ATOM 1319 O O . ILE A 1 171 ? -25.503 19.749 6.792 1.00 51.88 171 ILE A O 1
ATOM 1323 N N . ALA A 1 172 ? -26.002 17.772 5.874 1.00 51.06 172 ALA A N 1
ATOM 1324 C CA . ALA A 1 172 ? -27.365 18.151 5.497 1.00 51.06 172 ALA A CA 1
ATOM 1325 C C . ALA A 1 172 ? -28.323 18.299 6.697 1.00 51.06 172 ALA A C 1
ATOM 1327 O O . ALA A 1 172 ? -29.309 19.023 6.596 1.00 51.06 172 ALA A O 1
ATOM 1328 N N . ASN A 1 173 ? -28.032 17.674 7.846 1.00 49.09 173 ASN A N 1
ATOM 1329 C CA . ASN A 1 173 ? -28.960 17.662 8.983 1.00 49.09 173 ASN A CA 1
ATOM 1330 C C . ASN A 1 173 ? -28.759 18.811 9.990 1.00 49.09 173 ASN A C 1
ATOM 1332 O O . ASN A 1 173 ? -29.533 18.936 10.931 1.00 49.09 173 ASN A O 1
ATOM 1336 N N . VAL A 1 174 ? -27.743 19.662 9.801 1.00 52.47 174 VAL A N 1
ATOM 1337 C CA . VAL A 1 174 ? -27.550 20.883 10.615 1.00 52.47 174 VAL A CA 1
ATOM 1338 C C . VAL A 1 174 ? -28.190 22.110 9.947 1.00 52.47 174 VAL A C 1
ATOM 1340 O O . VAL A 1 174 ? -28.456 23.105 10.609 1.00 52.47 174 VAL A O 1
ATOM 1343 N N . ALA A 1 175 ? -28.514 22.033 8.652 1.00 55.31 175 ALA A N 1
ATOM 1344 C CA . ALA A 1 175 ? -29.194 23.109 7.926 1.00 55.31 175 ALA A CA 1
ATOM 1345 C C . ALA A 1 175 ? -30.737 23.031 7.987 1.00 55.31 175 ALA A C 1
ATOM 1347 O O . ALA A 1 175 ? -31.402 23.957 7.532 1.00 55.31 175 ALA A O 1
ATOM 1348 N N . ALA A 1 176 ? -31.318 21.959 8.546 1.00 56.56 176 ALA A N 1
ATOM 1349 C CA . ALA A 1 176 ? -32.773 21.743 8.581 1.00 56.56 176 ALA A CA 1
ATOM 1350 C C . ALA A 1 176 ? -33.471 22.237 9.868 1.00 56.56 176 ALA A C 1
ATOM 1352 O O . ALA A 1 176 ? -34.690 22.142 9.979 1.00 56.56 176 ALA A O 1
ATOM 1353 N N . THR A 1 177 ? -32.731 22.809 10.819 1.00 56.34 177 THR A N 1
ATOM 1354 C CA . THR A 1 177 ? -33.279 23.465 12.021 1.00 56.34 177 THR A CA 1
ATOM 1355 C C . THR A 1 177 ? -32.899 24.943 12.040 1.00 56.34 177 THR A C 1
ATOM 1357 O O . THR A 1 177 ? -32.379 25.469 13.019 1.00 56.34 177 THR A O 1
ATOM 1360 N N . ALA A 1 178 ? -33.172 25.645 10.940 1.00 57.44 178 ALA A N 1
ATOM 1361 C CA . ALA A 1 178 ? -33.412 27.076 11.044 1.00 57.44 178 ALA A CA 1
ATOM 1362 C C . ALA A 1 178 ? -34.760 27.259 11.774 1.00 57.44 178 ALA A C 1
ATOM 1364 O O . ALA A 1 178 ? -35.776 26.760 11.283 1.00 57.44 178 ALA A O 1
ATOM 1365 N N . PRO A 1 179 ? -34.810 27.916 12.947 1.00 63.47 179 PRO A N 1
ATOM 1366 C CA . PRO A 1 179 ? -36.077 28.306 13.542 1.00 63.47 179 PRO A CA 1
ATOM 1367 C C . PRO A 1 179 ? -36.781 29.254 12.571 1.00 63.47 179 PRO A C 1
ATOM 1369 O O . PRO A 1 179 ? -36.227 30.275 12.164 1.00 63.47 179 PRO A O 1
ATOM 1372 N N . VAL A 1 180 ? -37.998 28.891 12.178 1.00 58.03 180 VAL A N 1
ATOM 1373 C CA . VAL A 1 180 ? -38.884 29.731 11.375 1.00 58.03 180 VAL A CA 1
ATOM 1374 C C . VAL A 1 180 ? -39.265 30.934 12.237 1.00 58.03 180 VAL A C 1
ATOM 1376 O O . VAL A 1 180 ? -40.229 30.896 12.998 1.00 58.03 180 VAL A O 1
ATOM 1379 N N . ALA A 1 181 ? -38.468 31.998 12.174 1.00 62.06 181 ALA A N 1
ATOM 1380 C CA . ALA A 1 181 ? -38.855 33.291 12.707 1.00 62.06 181 ALA A CA 1
ATOM 1381 C C . ALA A 1 181 ? -39.968 33.837 11.806 1.00 62.06 181 ALA A C 1
ATOM 1383 O O . ALA A 1 181 ? -39.722 34.312 10.698 1.00 62.06 181 ALA A O 1
ATOM 1384 N N . SER A 1 182 ? -41.210 33.721 12.280 1.00 65.38 182 SER A N 1
ATOM 1385 C CA . SER A 1 182 ? -42.332 34.498 11.760 1.00 65.38 182 SER A CA 1
ATOM 1386 C C . SER A 1 182 ? -42.014 35.977 11.948 1.00 65.38 182 SER A C 1
ATOM 1388 O O . SER A 1 182 ? -41.985 36.476 13.070 1.00 65.38 182 SER A O 1
ATOM 1390 N N . GLY A 1 183 ? -41.753 36.667 10.845 1.00 61.50 183 GLY A N 1
ATOM 1391 C CA . GLY A 1 183 ? -41.522 38.101 10.814 1.00 61.50 183 GLY A CA 1
ATOM 1392 C C . GLY A 1 183 ? -41.992 38.661 9.484 1.00 61.50 183 GLY A C 1
ATOM 1393 O O . GLY A 1 183 ? -41.235 38.704 8.520 1.00 61.50 183 GLY A O 1
ATOM 1394 N N . SER A 1 184 ? -43.263 39.062 9.438 1.00 60.59 184 SER A N 1
ATOM 1395 C CA . SER A 1 184 ? -43.810 39.950 8.412 1.00 60.59 184 SER A CA 1
ATOM 1396 C C . SER A 1 184 ? -42.940 41.196 8.256 1.00 60.59 184 SER A C 1
ATOM 1398 O O . SER A 1 184 ? -42.645 41.840 9.261 1.00 60.59 184 SER A O 1
ATOM 1400 N N . SER A 1 185 ? -42.629 41.587 7.016 1.00 58.91 185 SER A N 1
ATOM 1401 C CA . SER A 1 185 ? -42.844 42.954 6.501 1.00 58.91 185 SER A CA 1
ATOM 1402 C C . SER A 1 185 ? -42.396 43.088 5.041 1.00 58.91 185 SER A C 1
ATOM 1404 O O . SER A 1 185 ? -41.217 43.099 4.709 1.00 58.91 185 SER A O 1
ATOM 1406 N N . THR A 1 186 ? -43.409 43.164 4.186 1.00 62.84 186 THR A N 1
ATOM 1407 C CA . THR A 1 186 ? -43.601 44.007 2.999 1.00 62.84 186 THR A CA 1
ATOM 1408 C C . THR A 1 186 ? -42.502 45.031 2.661 1.00 62.84 186 THR A C 1
ATOM 1410 O O . THR A 1 186 ? -42.239 45.927 3.456 1.00 62.84 186 THR A O 1
ATOM 1413 N N . MET A 1 187 ? -41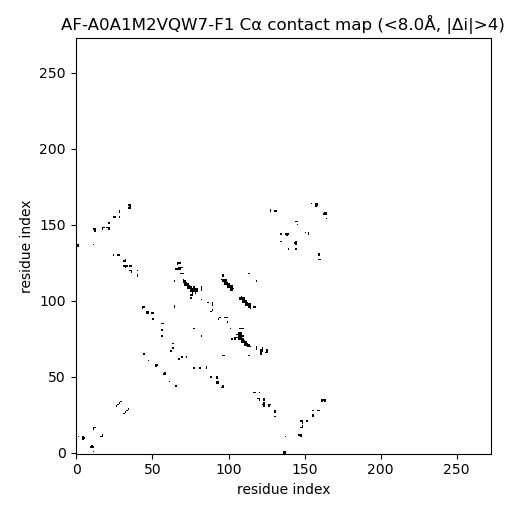.981 44.997 1.425 1.00 66.25 187 MET A N 1
ATOM 1414 C CA . MET A 1 187 ? -42.161 46.045 0.392 1.00 66.25 187 MET A CA 1
ATOM 1415 C C . MET A 1 187 ? -41.422 45.680 -0.920 1.00 66.25 187 MET A C 1
ATOM 1417 O O . MET A 1 187 ? -40.416 44.970 -0.874 1.00 66.25 187 MET A O 1
ATOM 1421 N N . PRO A 1 188 ? -41.921 46.130 -2.091 1.00 71.94 188 PRO A N 1
ATOM 1422 C CA . PRO A 1 188 ? -41.400 45.790 -3.412 1.00 71.94 188 PRO A CA 1
ATOM 1423 C C . PRO A 1 188 ? -40.446 46.873 -3.944 1.00 71.94 188 PRO A C 1
ATOM 1425 O O . PRO A 1 188 ? -40.630 48.057 -3.670 1.00 71.94 188 PRO A O 1
ATOM 1428 N N . ALA A 1 189 ? -39.482 46.500 -4.784 1.00 58.84 189 ALA A N 1
ATOM 1429 C CA . ALA A 1 189 ? -38.802 47.462 -5.648 1.00 58.84 189 ALA A CA 1
ATOM 1430 C C . ALA A 1 189 ? -38.376 46.807 -6.966 1.00 58.84 189 ALA A C 1
ATOM 1432 O O . ALA A 1 189 ? -37.562 45.887 -7.006 1.00 58.84 189 ALA A O 1
ATOM 1433 N N . MET A 1 190 ? -38.991 47.312 -8.036 1.00 62.19 190 MET A N 1
ATOM 1434 C CA . MET A 1 190 ? -38.607 47.180 -9.439 1.00 62.19 190 MET A CA 1
ATOM 1435 C C . MET A 1 190 ? -37.116 47.475 -9.645 1.00 62.19 190 MET A C 1
ATOM 1437 O O . MET A 1 190 ? -36.613 48.423 -9.055 1.00 62.19 190 MET A O 1
ATOM 1441 N N . GLN A 1 191 ? -36.459 46.783 -10.582 1.00 61.88 191 GLN A N 1
ATOM 1442 C CA . GLN A 1 191 ? -36.026 47.372 -11.866 1.00 61.88 191 GLN A CA 1
ATOM 1443 C C . GLN A 1 191 ? -35.198 46.383 -12.726 1.00 61.88 191 GLN A C 1
ATOM 1445 O O . GLN A 1 191 ? -34.807 45.327 -12.232 1.00 61.88 191 GLN A O 1
ATOM 1450 N N . PRO A 1 192 ? -35.026 46.664 -14.038 1.00 59.38 192 PRO A N 1
ATOM 1451 C CA . PRO A 1 192 ? -35.015 45.659 -15.097 1.00 59.38 192 PRO A CA 1
ATOM 1452 C C . PRO A 1 192 ? -33.660 45.452 -15.811 1.00 59.38 192 PRO A C 1
ATOM 1454 O O . PRO A 1 192 ? -32.753 46.271 -15.726 1.00 59.38 192 PRO A O 1
ATOM 1457 N N . VAL A 1 193 ? -33.612 44.324 -16.537 1.00 58.47 193 VAL A N 1
ATOM 1458 C CA . VAL A 1 193 ? -32.979 43.968 -17.841 1.00 58.47 193 VAL A CA 1
ATOM 1459 C C . VAL A 1 193 ? -32.165 45.082 -18.550 1.00 58.47 193 VAL A C 1
ATOM 1461 O O . VAL A 1 193 ? -32.637 46.213 -18.633 1.00 58.47 193 VAL A O 1
ATOM 1464 N N . PRO A 1 194 ? -30.999 44.766 -19.168 1.00 60.94 194 PRO A N 1
ATOM 1465 C CA . PRO A 1 194 ? -31.000 44.487 -20.613 1.00 60.94 194 PRO A CA 1
ATOM 1466 C C . PRO A 1 194 ? -30.115 43.319 -21.086 1.00 60.94 194 PRO A C 1
ATOM 1468 O O . PRO A 1 194 ? -29.029 43.047 -20.578 1.00 60.94 194 PRO A O 1
ATOM 1471 N N . GLN A 1 195 ? -30.621 42.676 -22.139 1.00 63.91 195 GLN A N 1
ATOM 1472 C CA . GLN A 1 195 ? -29.936 41.782 -23.072 1.00 63.91 195 GLN A CA 1
ATOM 1473 C C . GLN A 1 195 ? -28.899 42.546 -23.925 1.00 63.91 195 GLN A C 1
ATOM 1475 O O . GLN A 1 195 ? -29.120 43.703 -24.276 1.00 63.91 195 GLN A O 1
ATOM 1480 N N . GLY A 1 196 ? -27.828 41.863 -24.345 1.00 51.31 196 GLY A N 1
ATOM 1481 C CA . GLY A 1 196 ? -26.888 42.296 -25.395 1.00 51.31 196 GLY A CA 1
ATOM 1482 C C . GLY A 1 196 ? -26.043 41.099 -25.863 1.00 51.31 196 GLY A C 1
ATOM 1483 O O . GLY A 1 196 ? -25.274 40.578 -25.066 1.00 51.31 196 GLY A O 1
ATOM 1484 N N . VAL A 1 197 ? -26.377 40.440 -26.986 1.00 50.28 197 VAL A N 1
ATOM 1485 C CA . VAL A 1 197 ? -25.789 40.611 -28.347 1.00 50.28 197 VAL A CA 1
ATOM 1486 C C . VAL A 1 197 ? -24.310 40.156 -28.383 1.00 50.28 197 VAL A C 1
ATOM 1488 O O . VAL A 1 197 ? -23.463 40.781 -27.765 1.00 50.28 197 VAL A O 1
ATOM 1491 N N . LEU A 1 198 ? -24.001 38.937 -28.856 1.00 50.84 198 LEU A N 1
ATOM 1492 C CA . LEU A 1 198 ? -23.697 38.505 -30.245 1.00 50.84 198 LEU A CA 1
ATOM 1493 C C . LEU A 1 198 ? -22.280 38.858 -30.757 1.00 50.84 198 LEU A C 1
ATOM 1495 O O . LEU A 1 198 ? -21.845 39.998 -30.676 1.00 50.84 198 LEU A O 1
ATOM 1499 N N . HIS A 1 199 ? -21.664 37.849 -31.398 1.00 47.94 199 HIS A N 1
ATOM 1500 C CA . HIS A 1 199 ? -20.432 37.843 -32.214 1.00 47.94 199 HIS A CA 1
ATOM 1501 C C . HIS A 1 199 ? -19.102 37.963 -31.438 1.00 47.94 199 HIS A C 1
ATOM 1503 O O . HIS A 1 199 ? -18.904 38.841 -30.614 1.00 47.94 199 HIS A O 1
ATOM 1509 N N . THR A 1 200 ? -18.103 37.103 -31.664 1.00 52.28 200 THR A N 1
ATOM 1510 C CA . THR A 1 200 ? -17.215 37.243 -32.829 1.00 52.28 200 THR A CA 1
ATOM 1511 C C . THR A 1 200 ? -16.380 35.976 -33.073 1.00 52.28 200 THR A C 1
ATOM 1513 O O . THR A 1 200 ? -15.938 35.278 -32.164 1.00 52.28 200 THR A O 1
ATOM 1516 N N . THR A 1 201 ? -16.209 35.727 -34.362 1.00 51.12 201 THR A N 1
ATOM 1517 C CA . THR A 1 201 ? -15.347 34.807 -35.105 1.00 51.12 201 THR A CA 1
ATOM 1518 C C . THR A 1 201 ? -13.879 34.715 -34.667 1.00 51.12 201 THR A C 1
ATOM 1520 O O . THR A 1 201 ? -13.246 35.723 -34.390 1.00 51.12 201 THR A O 1
ATOM 1523 N N . GLY A 1 202 ? -13.354 33.485 -34.744 1.00 48.06 202 GLY A N 1
ATOM 1524 C CA . GLY A 1 202 ? -12.087 33.079 -35.376 1.00 48.06 202 GLY A CA 1
ATOM 1525 C C . GLY A 1 202 ? -10.803 33.888 -35.162 1.00 48.06 202 GLY A C 1
ATOM 1526 O O . GLY A 1 202 ? -10.710 35.027 -35.592 1.00 48.06 202 GLY A O 1
ATOM 1527 N N . ALA A 1 203 ? -9.750 33.205 -34.699 1.00 48.09 203 ALA A N 1
ATOM 1528 C CA . ALA A 1 203 ? -8.396 33.371 -35.237 1.00 48.09 203 ALA A CA 1
ATOM 1529 C C . ALA A 1 203 ? -7.471 32.234 -34.773 1.00 48.09 203 ALA A C 1
ATOM 1531 O O . ALA A 1 203 ? -7.142 32.098 -33.597 1.00 48.09 203 ALA A O 1
ATOM 1532 N N . THR A 1 204 ? -7.031 31.441 -35.743 1.00 54.16 204 THR A N 1
ATOM 1533 C CA . THR A 1 204 ? -5.822 30.614 -35.715 1.00 54.16 204 THR A CA 1
ATOM 1534 C C . THR A 1 204 ? -4.585 31.522 -35.676 1.00 54.16 204 THR A C 1
ATOM 1536 O O . THR A 1 204 ? -4.539 32.507 -36.412 1.00 54.16 204 THR A O 1
ATOM 1539 N N . PRO A 1 205 ? -3.544 31.163 -34.914 1.00 57.91 205 PRO A N 1
ATOM 1540 C CA . PRO A 1 205 ? -2.184 31.220 -35.455 1.00 57.91 205 PRO A CA 1
ATOM 1541 C C . PRO A 1 205 ? -1.492 29.866 -35.227 1.00 57.91 205 PRO A C 1
ATOM 1543 O O . PRO A 1 205 ? -1.523 29.302 -34.140 1.00 57.91 205 PRO A O 1
ATOM 1546 N N . ALA A 1 206 ? -1.069 29.178 -36.285 1.00 49.50 206 ALA A N 1
ATOM 1547 C CA . ALA A 1 206 ? 0.149 29.441 -37.054 1.00 49.50 206 ALA A CA 1
ATOM 1548 C C . ALA A 1 206 ? 1.420 29.134 -36.246 1.00 49.50 206 ALA A C 1
ATOM 1550 O O . ALA A 1 206 ? 1.699 29.708 -35.197 1.00 49.50 206 ALA A O 1
ATOM 1551 N N . ALA A 1 207 ? 2.151 28.163 -36.785 1.00 49.97 207 ALA A N 1
ATOM 1552 C CA . ALA A 1 207 ? 3.369 27.579 -36.275 1.00 49.97 207 ALA A CA 1
ATOM 1553 C C . ALA A 1 207 ? 4.469 28.615 -36.000 1.00 49.97 207 ALA A C 1
ATOM 1555 O O . ALA A 1 207 ? 4.805 29.422 -36.862 1.00 49.97 207 ALA A O 1
ATOM 1556 N N . ALA A 1 208 ? 5.109 28.489 -34.840 1.00 47.53 208 ALA A N 1
ATOM 1557 C CA . ALA A 1 208 ? 6.458 28.985 -34.617 1.00 47.53 208 ALA A CA 1
ATOM 1558 C C . ALA A 1 208 ? 7.378 27.773 -34.437 1.00 47.53 208 ALA A C 1
ATOM 1560 O O . ALA A 1 208 ? 7.464 27.170 -33.366 1.00 47.53 208 ALA A O 1
ATOM 1561 N N . ALA A 1 209 ? 8.034 27.397 -35.533 1.00 52.47 209 ALA A N 1
ATOM 1562 C CA . ALA A 1 209 ? 9.206 26.545 -35.512 1.00 52.47 209 ALA A CA 1
ATOM 1563 C C . ALA A 1 209 ? 10.329 27.312 -34.805 1.00 52.47 209 ALA A C 1
ATOM 1565 O O . ALA A 1 209 ? 10.897 28.248 -35.362 1.00 52.47 209 ALA A O 1
ATOM 1566 N N . VAL A 1 210 ? 10.633 26.931 -33.566 1.00 49.41 210 VAL A N 1
ATOM 1567 C CA . VAL A 1 210 ? 11.825 27.416 -32.872 1.00 49.41 210 VAL A CA 1
ATOM 1568 C C . VAL A 1 210 ? 12.920 26.385 -33.104 1.00 49.41 210 VAL A C 1
ATOM 1570 O O . VAL A 1 210 ? 12.936 25.313 -32.500 1.00 49.41 210 VAL A O 1
ATOM 1573 N N . ALA A 1 211 ? 13.803 26.701 -34.048 1.00 49.31 211 ALA A N 1
ATOM 1574 C CA . ALA A 1 211 ? 15.059 26.006 -34.246 1.00 49.31 211 ALA A CA 1
ATOM 1575 C C . ALA A 1 211 ? 15.905 26.160 -32.973 1.00 49.31 211 ALA A C 1
ATOM 1577 O O . ALA A 1 211 ? 16.414 27.238 -32.678 1.00 49.31 211 ALA A O 1
ATOM 1578 N N . ALA A 1 212 ? 16.026 25.083 -32.198 1.00 45.97 212 ALA A N 1
ATOM 1579 C CA . ALA A 1 212 ? 16.987 25.011 -31.110 1.00 45.97 212 ALA A CA 1
ATOM 1580 C C . ALA A 1 212 ? 18.361 24.690 -31.705 1.00 45.97 212 ALA A C 1
ATOM 1582 O O . ALA A 1 212 ? 18.652 23.558 -32.092 1.00 45.97 212 ALA A O 1
ATOM 1583 N N . THR A 1 213 ? 19.188 25.725 -31.802 1.00 47.88 213 THR A N 1
ATOM 1584 C CA . THR A 1 213 ? 20.608 25.657 -32.124 1.00 47.88 213 THR A CA 1
ATOM 1585 C C . THR A 1 213 ? 21.299 24.687 -31.167 1.00 47.88 213 THR A C 1
ATOM 1587 O O . THR A 1 213 ? 21.305 24.880 -29.950 1.00 47.88 213 THR A O 1
ATOM 1590 N N . ALA A 1 214 ? 21.876 23.625 -31.725 1.00 49.81 214 ALA A N 1
ATOM 1591 C CA . ALA A 1 214 ? 22.733 22.695 -31.015 1.00 49.81 214 ALA A CA 1
ATOM 1592 C C . ALA A 1 214 ? 24.008 23.421 -30.559 1.00 49.81 214 ALA A C 1
ATOM 1594 O O . ALA A 1 214 ? 24.897 23.695 -31.362 1.00 49.81 214 ALA A O 1
ATOM 1595 N N . VAL A 1 215 ? 24.109 23.723 -29.264 1.00 50.59 215 VAL A N 1
ATOM 1596 C CA . VAL A 1 215 ? 25.385 24.096 -28.646 1.00 50.59 215 VAL A CA 1
ATOM 1597 C C . VAL A 1 215 ? 26.075 22.804 -28.231 1.00 50.59 215 VAL A C 1
ATOM 1599 O O . VAL A 1 215 ? 25.773 22.199 -27.205 1.00 50.59 215 VAL A O 1
ATOM 1602 N N . SER A 1 216 ? 26.975 22.365 -29.106 1.00 50.38 216 SER A N 1
ATOM 1603 C CA . SER A 1 216 ? 27.946 21.310 -28.860 1.00 50.38 216 SER A CA 1
ATOM 1604 C C . SER A 1 216 ? 28.959 21.811 -27.828 1.00 50.38 216 SER A C 1
ATOM 1606 O O . SER A 1 216 ? 29.849 22.593 -28.152 1.00 50.38 216 SER A O 1
ATOM 1608 N N . SER A 1 217 ? 28.819 21.397 -26.570 1.00 52.06 217 SER A N 1
ATOM 1609 C CA . SER A 1 217 ? 29.876 21.526 -25.567 1.00 52.06 217 SER A CA 1
ATOM 1610 C C . SER A 1 217 ? 30.590 20.184 -25.424 1.00 52.06 217 SER A C 1
ATOM 1612 O O . SER A 1 217 ? 30.180 19.287 -24.691 1.00 52.06 217 SER A O 1
ATOM 1614 N N . HIS A 1 218 ? 31.683 20.053 -26.175 1.00 51.16 218 HIS A N 1
ATOM 1615 C CA . HIS A 1 218 ? 32.738 19.084 -25.909 1.00 51.16 218 HIS A CA 1
ATOM 1616 C C . HIS A 1 218 ? 33.342 19.339 -24.518 1.00 51.16 218 HIS A C 1
ATOM 1618 O O . HIS A 1 218 ? 33.823 20.446 -24.274 1.00 51.16 218 HIS A O 1
ATOM 1624 N N . PRO A 1 219 ? 33.422 18.341 -23.623 1.00 58.03 219 PRO A N 1
ATOM 1625 C CA . PRO A 1 219 ? 34.454 18.332 -22.606 1.00 58.03 219 PRO A CA 1
ATOM 1626 C C . PRO A 1 219 ? 35.740 17.759 -23.205 1.00 58.03 219 PRO A C 1
ATOM 1628 O O . PRO A 1 219 ? 35.825 16.602 -23.621 1.00 58.03 219 PRO A O 1
ATOM 1631 N N . THR A 1 220 ? 36.726 18.642 -23.251 1.00 54.19 220 THR A N 1
ATOM 1632 C CA . THR A 1 220 ? 38.136 18.440 -23.546 1.00 54.19 220 THR A CA 1
ATOM 1633 C C . THR A 1 220 ? 38.698 17.193 -22.865 1.00 54.19 220 THR A C 1
ATOM 1635 O O . THR A 1 220 ? 38.663 17.043 -21.645 1.00 54.19 220 THR A O 1
ATOM 1638 N N . SER A 1 221 ? 39.254 16.319 -23.699 1.00 48.06 221 SER A N 1
ATOM 1639 C CA . SER A 1 221 ? 40.206 15.271 -23.349 1.00 48.06 221 SER A CA 1
ATOM 1640 C C . SER A 1 221 ? 41.408 15.874 -22.614 1.00 48.06 221 SER A C 1
ATOM 1642 O O . SER A 1 221 ? 42.106 16.713 -23.178 1.00 48.06 221 SER A O 1
ATOM 1644 N N . MET A 1 222 ? 41.676 15.426 -21.387 1.00 53.34 222 MET A N 1
ATOM 1645 C CA . MET A 1 222 ? 42.946 15.661 -20.690 1.00 53.34 222 MET A CA 1
ATOM 1646 C C . MET A 1 222 ? 43.689 14.326 -20.519 1.00 53.34 222 MET A C 1
ATOM 1648 O O . MET A 1 222 ? 43.050 13.309 -20.228 1.00 53.34 222 MET A O 1
ATOM 1652 N N . PRO A 1 223 ? 45.016 14.306 -20.737 1.00 61.69 223 PRO A N 1
ATOM 1653 C CA . PRO A 1 223 ? 45.806 13.089 -20.815 1.00 61.69 223 PRO A CA 1
ATOM 1654 C C . PRO A 1 223 ? 46.216 12.540 -19.443 1.00 61.69 223 PRO A C 1
ATOM 1656 O O . PRO A 1 223 ? 46.560 13.267 -18.518 1.00 61.69 223 PRO A O 1
ATOM 1659 N N . ASN A 1 224 ? 46.199 11.212 -19.383 1.00 52.28 224 ASN A N 1
ATOM 1660 C CA . ASN A 1 224 ? 47.199 10.321 -18.799 1.00 52.28 224 ASN A CA 1
ATOM 1661 C C . ASN A 1 224 ? 48.349 10.979 -17.999 1.00 52.28 224 ASN A C 1
ATOM 1663 O O . ASN A 1 224 ? 49.269 11.550 -18.581 1.00 52.28 224 ASN A O 1
ATOM 1667 N N . ALA A 1 225 ? 48.357 10.764 -16.683 1.00 43.38 225 ALA A N 1
ATOM 1668 C CA . ALA A 1 225 ? 49.561 10.819 -15.861 1.00 43.38 225 ALA A CA 1
ATOM 1669 C C . ALA A 1 225 ? 49.521 9.664 -14.852 1.00 43.38 225 ALA A C 1
ATOM 1671 O O . ALA A 1 225 ? 48.721 9.649 -13.916 1.00 43.38 225 ALA A O 1
ATOM 1672 N N . ALA A 1 226 ? 50.372 8.669 -15.086 1.00 56.28 226 ALA A N 1
ATOM 1673 C CA . ALA A 1 226 ? 50.710 7.643 -14.114 1.00 56.28 226 ALA A CA 1
ATOM 1674 C C . ALA A 1 226 ? 51.588 8.240 -13.004 1.00 56.28 226 ALA A C 1
ATOM 1676 O O . ALA A 1 226 ? 52.464 9.055 -13.298 1.00 56.28 226 ALA A O 1
ATOM 1677 N N . PRO A 1 227 ? 51.451 7.760 -11.762 1.00 59.31 227 PRO A N 1
ATOM 1678 C CA . PRO A 1 227 ? 52.586 7.693 -10.860 1.00 59.31 227 PRO A CA 1
ATOM 1679 C C . PRO A 1 227 ? 53.011 6.238 -10.636 1.00 59.31 227 PRO A C 1
ATOM 1681 O O . PRO A 1 227 ? 52.222 5.364 -10.271 1.00 59.31 227 PRO A O 1
ATOM 1684 N N . MET A 1 228 ? 54.299 6.017 -10.895 1.00 52.09 228 MET A N 1
ATOM 1685 C CA . MET A 1 228 ? 55.074 4.848 -10.499 1.00 52.09 228 MET A CA 1
ATOM 1686 C C . MET A 1 228 ? 55.072 4.676 -8.974 1.00 52.09 228 MET A C 1
ATOM 1688 O O . MET A 1 228 ? 54.765 5.595 -8.218 1.00 52.09 228 MET A O 1
ATOM 1692 N N . GLY A 1 229 ? 55.386 3.452 -8.557 1.00 47.75 229 GLY A N 1
ATOM 1693 C CA . GLY A 1 229 ? 55.125 2.927 -7.227 1.00 47.75 229 GLY A CA 1
ATOM 1694 C C . GLY A 1 229 ? 55.918 3.534 -6.077 1.00 47.75 229 GLY A C 1
ATOM 1695 O O . GLY A 1 229 ? 56.944 4.177 -6.253 1.00 47.75 229 GLY A O 1
ATOM 1696 N N . VAL A 1 230 ? 55.487 3.159 -4.876 1.00 48.53 230 VAL A N 1
ATOM 1697 C CA . VAL A 1 230 ? 56.401 2.756 -3.807 1.00 48.53 230 VAL A CA 1
ATOM 1698 C C . VAL A 1 230 ? 55.704 1.699 -2.957 1.00 48.53 230 VAL A C 1
ATOM 1700 O O . VAL A 1 230 ? 54.557 1.860 -2.544 1.00 48.53 230 VAL A O 1
ATOM 1703 N N . ALA A 1 231 ? 56.402 0.587 -2.754 1.00 49.59 231 ALA A N 1
ATOM 1704 C CA . ALA A 1 231 ? 56.019 -0.471 -1.842 1.00 49.59 231 ALA A CA 1
ATOM 1705 C C . ALA A 1 231 ? 56.082 0.044 -0.397 1.00 49.59 231 ALA A C 1
ATOM 1707 O O . ALA A 1 231 ? 57.078 0.647 -0.002 1.00 49.59 231 ALA A O 1
ATOM 1708 N N . ALA A 1 232 ? 55.049 -0.233 0.396 1.00 45.84 232 ALA A N 1
ATOM 1709 C CA . ALA A 1 232 ? 55.091 -0.069 1.843 1.00 45.84 232 ALA A CA 1
ATOM 1710 C C . ALA A 1 232 ? 54.553 -1.340 2.503 1.00 45.84 232 ALA A C 1
ATOM 1712 O O . ALA A 1 232 ? 53.351 -1.552 2.663 1.00 45.84 232 ALA A O 1
ATOM 1713 N N . THR A 1 233 ? 55.491 -2.212 2.849 1.00 49.56 233 THR A N 1
ATOM 1714 C CA . THR A 1 233 ? 55.326 -3.349 3.746 1.00 49.56 233 THR A CA 1
ATOM 1715 C C . THR A 1 233 ? 55.116 -2.797 5.156 1.00 49.56 233 THR A C 1
ATOM 1717 O O . THR A 1 233 ? 56.065 -2.325 5.775 1.00 49.56 233 THR A O 1
ATOM 1720 N N . HIS A 1 234 ? 53.893 -2.848 5.684 1.00 45.34 234 HIS A N 1
ATOM 1721 C CA . HIS A 1 234 ? 53.659 -2.629 7.112 1.00 45.34 234 HIS A CA 1
ATOM 1722 C C . HIS A 1 234 ? 53.353 -3.954 7.801 1.00 45.34 234 HIS A C 1
ATOM 1724 O O . HIS A 1 234 ? 52.249 -4.490 7.751 1.00 45.34 234 HIS A O 1
ATOM 1730 N N . VAL A 1 235 ? 54.395 -4.457 8.457 1.00 51.16 235 VAL A N 1
ATOM 1731 C CA . VAL A 1 235 ? 54.335 -5.404 9.566 1.00 51.16 235 VAL A CA 1
ATOM 1732 C C . VAL A 1 235 ? 53.606 -4.712 10.720 1.00 51.16 235 VAL A C 1
ATOM 1734 O O . VAL A 1 235 ? 53.972 -3.604 11.107 1.00 51.16 235 VAL A O 1
ATOM 1737 N N . SER A 1 236 ? 52.573 -5.340 11.274 1.00 49.53 236 SER A N 1
ATOM 1738 C CA . SER A 1 236 ? 52.019 -4.959 12.575 1.00 49.53 236 SER A CA 1
ATOM 1739 C C . SER A 1 236 ? 52.049 -6.168 13.491 1.00 49.53 236 SER A C 1
ATOM 1741 O O . SER A 1 236 ? 51.276 -7.115 13.361 1.00 49.53 236 SER A O 1
ATOM 1743 N N . SER A 1 237 ? 53.032 -6.100 14.379 1.00 49.06 237 SER A N 1
ATOM 1744 C CA . SER A 1 237 ? 53.263 -6.964 15.520 1.00 49.06 237 SER A CA 1
ATOM 1745 C C . SER A 1 237 ? 52.196 -6.751 16.596 1.00 49.06 237 SER A C 1
ATOM 1747 O O . SER A 1 237 ? 51.910 -5.628 16.991 1.00 49.06 237 SER A O 1
ATOM 1749 N N . VAL A 1 238 ? 51.642 -7.880 17.036 1.00 48.25 238 VAL A N 1
ATOM 1750 C CA . VAL A 1 238 ? 51.362 -8.314 18.415 1.00 48.25 238 VAL A CA 1
ATOM 1751 C C . VAL A 1 238 ? 51.036 -7.248 19.474 1.00 48.25 238 VAL A C 1
ATOM 1753 O O . VAL A 1 238 ? 51.899 -6.474 19.873 1.00 48.25 238 VAL A O 1
ATOM 1756 N N . LEU A 1 239 ? 49.858 -7.379 20.092 1.00 49.56 239 LEU A N 1
ATOM 1757 C CA . LEU A 1 239 ? 49.747 -7.373 21.554 1.00 49.56 239 LEU A CA 1
ATOM 1758 C C . LEU A 1 239 ? 48.560 -8.234 21.995 1.00 49.56 239 LEU A C 1
ATOM 1760 O O . LEU A 1 239 ? 47.391 -7.926 21.774 1.00 49.56 239 LEU A O 1
ATOM 1764 N N . SER A 1 240 ? 48.944 -9.366 22.574 1.00 41.72 240 SER A N 1
ATOM 1765 C CA . SER A 1 240 ? 48.128 -10.347 23.264 1.00 41.72 240 SER A CA 1
ATOM 1766 C C . SER A 1 240 ? 47.582 -9.773 24.569 1.00 41.72 240 SER A C 1
ATOM 1768 O O . SER A 1 240 ? 48.349 -9.260 25.383 1.00 41.72 240 SER A O 1
ATOM 1770 N N . THR A 1 241 ? 46.294 -9.987 24.826 1.00 49.47 241 THR A N 1
ATOM 1771 C CA . THR A 1 241 ? 45.743 -10.001 26.185 1.00 49.47 241 THR A CA 1
ATOM 1772 C C . THR A 1 241 ? 45.038 -11.333 26.405 1.00 49.47 241 THR A C 1
ATOM 1774 O O . THR A 1 241 ? 44.300 -11.835 25.559 1.00 49.47 241 THR A O 1
ATOM 1777 N N . SER A 1 242 ? 45.377 -11.942 27.528 1.00 48.34 242 SER A N 1
ATOM 1778 C CA . SER A 1 242 ? 45.250 -13.352 27.870 1.00 48.34 242 SER A CA 1
ATOM 1779 C C . SER A 1 242 ? 43.979 -13.713 28.656 1.00 48.34 242 SER A C 1
ATOM 1781 O O . SER A 1 242 ? 43.638 -13.012 29.602 1.00 48.34 242 SER A O 1
ATOM 1783 N N . ALA A 1 243 ? 43.457 -14.914 28.345 1.00 47.31 243 ALA A N 1
ATOM 1784 C CA . ALA A 1 243 ? 42.792 -15.917 29.212 1.00 47.31 243 ALA A CA 1
ATOM 1785 C C . ALA A 1 243 ? 41.313 -15.730 29.651 1.00 47.31 243 ALA A C 1
ATOM 1787 O O . ALA A 1 243 ? 40.834 -14.601 29.700 1.00 47.31 243 ALA A O 1
ATOM 1788 N N . PRO A 1 244 ? 40.584 -16.819 30.033 1.00 56.06 244 PRO A N 1
ATOM 1789 C CA . PRO A 1 244 ? 40.928 -18.259 30.030 1.00 56.06 244 PRO A CA 1
ATOM 1790 C C . PRO A 1 244 ? 40.036 -19.093 29.071 1.00 56.06 244 PRO A C 1
ATOM 1792 O O . PRO A 1 244 ? 38.842 -18.863 28.925 1.00 56.06 244 PRO A O 1
ATOM 1795 N N . SER A 1 245 ? 40.597 -19.999 28.266 1.00 48.59 245 SER A N 1
ATOM 1796 C CA . SER A 1 245 ? 40.808 -21.424 28.585 1.00 48.59 245 SER A CA 1
ATOM 1797 C C . SER A 1 245 ? 39.592 -22.110 29.226 1.00 48.59 245 SER A C 1
ATOM 1799 O O . SER A 1 245 ? 39.513 -22.259 30.443 1.00 48.59 245 SER A O 1
ATOM 1801 N N . SER A 1 246 ? 38.654 -22.556 28.384 1.00 50.78 246 SER A N 1
ATOM 1802 C CA . SER A 1 246 ? 37.691 -23.603 28.733 1.00 50.78 246 SER A CA 1
ATOM 1803 C C . SER A 1 246 ? 37.892 -24.775 27.777 1.00 50.78 246 SER A C 1
ATOM 1805 O O . SER A 1 246 ? 38.007 -24.603 26.562 1.00 50.78 246 SER A O 1
ATOM 1807 N N . LYS A 1 247 ? 38.062 -25.948 28.380 1.00 53.28 247 LYS A N 1
ATOM 1808 C CA . LYS A 1 247 ? 38.597 -27.176 27.799 1.00 53.28 247 LYS A CA 1
ATOM 1809 C C . LYS A 1 247 ? 37.763 -27.658 26.610 1.00 53.28 247 LYS A C 1
ATOM 1811 O O . LYS A 1 247 ? 36.550 -27.815 26.716 1.00 53.28 247 LYS A O 1
ATOM 1816 N N . ARG A 1 248 ? 38.457 -27.976 25.513 1.00 47.44 248 ARG A N 1
ATOM 1817 C CA . ARG A 1 248 ? 38.003 -28.971 24.538 1.00 47.44 248 ARG A CA 1
ATOM 1818 C C . ARG A 1 248 ? 37.924 -30.319 25.249 1.00 47.44 248 ARG A C 1
ATOM 1820 O O . ARG A 1 248 ? 38.922 -30.773 25.803 1.00 47.44 248 ARG A O 1
ATOM 1827 N N . VAL A 1 249 ? 36.747 -30.921 25.204 1.00 56.44 249 VAL A N 1
ATOM 1828 C CA . VAL A 1 249 ? 36.593 -32.370 25.210 1.00 56.44 249 VAL A CA 1
ATOM 1829 C C . VAL A 1 249 ? 36.081 -32.698 23.818 1.00 56.44 249 VAL A C 1
ATOM 1831 O O . VAL A 1 249 ? 35.052 -32.175 23.386 1.00 56.44 249 VAL A O 1
ATOM 1834 N N . ASP A 1 250 ? 36.905 -33.440 23.093 1.00 54.69 250 ASP A N 1
ATOM 1835 C CA . ASP A 1 250 ? 36.515 -34.186 21.913 1.00 54.69 250 ASP A CA 1
ATOM 1836 C C . ASP A 1 250 ? 35.334 -35.082 22.275 1.00 54.69 250 ASP A C 1
ATOM 1838 O O . ASP A 1 250 ? 35.453 -35.876 23.196 1.00 54.69 250 ASP A O 1
ATOM 1842 N N . ASP A 1 251 ? 34.225 -34.966 21.549 1.00 45.78 251 ASP A N 1
ATOM 1843 C CA . ASP A 1 251 ? 33.364 -36.117 21.310 1.00 45.78 251 ASP A CA 1
ATOM 1844 C C . ASP A 1 251 ? 32.617 -35.937 19.991 1.00 45.78 251 ASP A C 1
ATOM 1846 O O . ASP A 1 251 ? 31.770 -35.061 19.787 1.00 45.78 251 ASP A O 1
ATOM 1850 N N . ALA A 1 252 ? 33.012 -36.789 19.055 1.00 54.22 252 ALA A N 1
ATOM 1851 C CA . ALA A 1 252 ? 32.284 -37.082 17.849 1.00 54.22 252 ALA A CA 1
ATOM 1852 C C . ALA A 1 252 ? 31.031 -37.877 18.232 1.00 54.22 252 ALA A C 1
ATOM 1854 O O . ALA A 1 252 ? 31.117 -39.081 18.442 1.00 54.22 252 ALA A O 1
ATOM 1855 N N . GLU A 1 253 ? 29.855 -37.246 18.276 1.00 46.12 253 GLU A N 1
ATOM 1856 C CA . GLU A 1 253 ?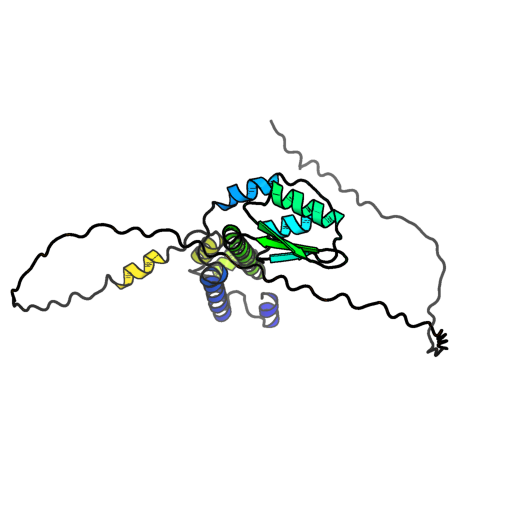 28.621 -38.018 18.405 1.00 46.12 253 GLU A CA 1
ATOM 1857 C C . GLU A 1 253 ? 27.419 -37.393 17.680 1.00 46.12 253 GLU A C 1
ATOM 1859 O O . GLU A 1 253 ? 26.924 -36.312 17.987 1.00 46.12 253 GLU A O 1
ATOM 1864 N N . HIS A 1 254 ? 26.939 -38.161 16.704 1.00 52.06 254 HIS A N 1
ATOM 1865 C CA . HIS A 1 254 ? 25.546 -38.270 16.285 1.00 52.06 254 HIS A CA 1
ATOM 1866 C C . HIS A 1 254 ? 24.842 -37.053 15.668 1.00 52.06 254 HIS A C 1
ATOM 1868 O O . HIS A 1 254 ? 24.024 -36.340 16.252 1.00 52.06 254 HIS A O 1
ATOM 1874 N N . ALA A 1 255 ? 24.970 -37.014 14.343 1.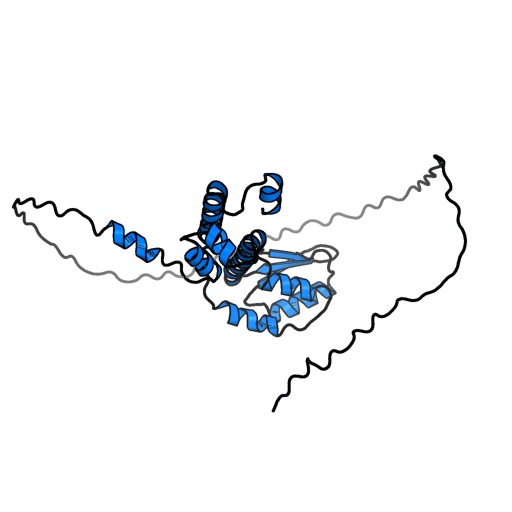00 55.78 255 ALA A N 1
ATOM 1875 C CA . ALA A 1 255 ? 23.888 -36.635 13.453 1.00 55.78 255 ALA A CA 1
ATOM 1876 C C . ALA A 1 255 ? 22.609 -37.460 13.726 1.00 55.78 255 ALA A C 1
ATOM 1878 O O . ALA A 1 255 ? 22.464 -38.571 13.232 1.00 55.78 255 ALA A O 1
ATOM 1879 N N . GLN A 1 256 ? 21.629 -36.885 14.427 1.00 48.47 256 GLN A N 1
ATOM 1880 C CA . GLN A 1 256 ? 20.220 -37.278 14.304 1.00 48.47 256 GLN A CA 1
ATOM 1881 C C . GLN A 1 256 ? 19.312 -36.048 14.396 1.00 48.47 256 GLN A C 1
ATOM 1883 O O . GLN A 1 256 ? 18.682 -35.755 15.414 1.00 48.47 256 GLN A O 1
ATOM 1888 N N . ARG A 1 257 ? 19.171 -35.333 13.273 1.00 54.72 257 ARG A N 1
ATOM 1889 C CA . ARG A 1 257 ? 18.003 -34.472 13.045 1.00 54.72 257 ARG A CA 1
ATOM 1890 C C . ARG A 1 257 ? 16.768 -35.372 12.956 1.00 54.72 257 ARG A C 1
ATOM 1892 O O . ARG A 1 257 ? 16.409 -35.849 11.882 1.00 54.72 257 ARG A O 1
ATOM 1899 N N . LYS A 1 258 ? 16.126 -35.615 14.102 1.00 55.00 258 LYS A N 1
ATOM 1900 C CA . LYS A 1 258 ? 14.832 -36.298 14.207 1.00 55.00 258 LYS A CA 1
ATOM 1901 C C . LYS A 1 258 ? 13.790 -35.538 13.381 1.00 55.00 258 LYS A C 1
ATOM 1903 O O . LYS A 1 258 ? 13.228 -34.533 13.814 1.00 55.00 258 LYS A O 1
ATOM 1908 N N . ARG A 1 259 ? 13.542 -36.035 12.168 1.00 63.97 259 ARG A N 1
ATOM 1909 C CA . ARG A 1 259 ? 12.378 -35.725 11.335 1.00 63.97 259 ARG A CA 1
ATOM 1910 C C . ARG A 1 259 ? 11.140 -36.072 12.162 1.00 63.97 259 ARG A C 1
ATOM 1912 O O . ARG A 1 259 ? 10.820 -37.245 12.326 1.00 63.97 259 ARG A O 1
ATOM 1919 N N . ARG A 1 260 ? 10.483 -35.064 12.743 1.00 66.88 260 ARG A N 1
ATOM 1920 C CA . ARG A 1 260 ? 9.204 -35.244 13.441 1.00 66.88 260 ARG A CA 1
ATOM 1921 C C . ARG A 1 260 ? 8.218 -35.871 12.450 1.00 66.88 260 ARG A C 1
ATOM 1923 O O . ARG A 1 260 ? 7.840 -35.220 11.477 1.00 66.88 260 ARG A O 1
ATOM 1930 N N . LYS A 1 261 ? 7.846 -37.138 12.671 1.00 65.19 261 LYS A N 1
ATOM 1931 C CA . LYS A 1 261 ? 6.679 -37.757 12.034 1.00 65.19 261 LYS A CA 1
ATOM 1932 C C . LYS A 1 261 ? 5.476 -36.906 12.436 1.00 65.19 261 LYS A C 1
ATOM 1934 O O . LYS A 1 261 ? 5.157 -36.822 13.617 1.00 65.19 261 LYS A O 1
ATOM 1939 N N . ARG A 1 262 ? 4.865 -36.223 11.467 1.00 71.75 262 ARG A N 1
ATOM 1940 C CA . ARG A 1 262 ? 3.490 -35.752 11.622 1.00 71.75 262 ARG A CA 1
ATOM 1941 C C . ARG A 1 262 ? 2.627 -37.004 11.618 1.00 71.75 262 ARG A C 1
ATOM 1943 O O . ARG A 1 262 ? 2.621 -37.724 10.623 1.00 71.75 262 ARG A O 1
ATOM 1950 N N . THR A 1 263 ? 1.999 -37.292 12.748 1.00 74.00 263 THR A N 1
ATOM 1951 C CA . THR A 1 263 ? 0.912 -38.261 12.827 1.00 74.00 263 THR A CA 1
ATOM 1952 C C . THR A 1 263 ? -0.198 -37.738 11.922 1.00 74.00 263 THR A C 1
ATOM 1954 O O . THR A 1 263 ? -0.611 -36.588 12.062 1.00 74.00 263 THR A O 1
ATOM 1957 N N . TYR A 1 264 ? -0.553 -38.528 10.917 1.00 68.81 264 TYR A N 1
ATOM 1958 C CA . TYR A 1 264 ? -1.696 -38.281 10.051 1.00 68.81 264 TYR A CA 1
ATOM 1959 C C . TYR A 1 264 ? -2.950 -38.585 10.875 1.00 68.81 264 TYR A C 1
ATOM 1961 O O . TYR A 1 264 ? -3.017 -39.653 11.480 1.00 68.81 264 TYR A O 1
ATOM 1969 N N . ASP A 1 265 ? -3.858 -37.619 10.974 1.00 73.56 265 ASP A N 1
ATOM 1970 C CA . ASP A 1 265 ? -5.148 -37.776 11.640 1.00 73.56 265 ASP A CA 1
ATOM 1971 C C . ASP A 1 265 ? -6.167 -38.173 10.564 1.00 73.56 265 ASP A C 1
ATOM 1973 O O . ASP A 1 265 ? -6.406 -37.411 9.626 1.00 73.56 265 ASP A O 1
ATOM 1977 N N . GLU A 1 266 ? -6.697 -39.395 10.640 1.00 72.75 266 GLU A N 1
ATOM 1978 C CA . GLU A 1 266 ? -7.630 -39.949 9.645 1.00 72.75 266 GLU A CA 1
ATOM 1979 C C . GLU A 1 266 ? -8.997 -39.244 9.651 1.00 72.75 266 GLU A C 1
ATOM 1981 O O . GLU A 1 266 ? -9.786 -39.439 8.731 1.00 72.75 266 GLU A O 1
ATOM 1986 N N . GLN A 1 267 ? -9.277 -38.382 10.636 1.00 73.19 267 GLN A N 1
ATOM 1987 C CA . GLN A 1 267 ? -10.535 -37.629 10.700 1.00 73.19 267 GLN A CA 1
ATOM 1988 C C . GLN A 1 267 ? -10.608 -36.435 9.732 1.00 73.19 267 GLN A C 1
ATOM 1990 O O . GLN A 1 267 ? -11.676 -35.846 9.590 1.00 73.19 267 GLN A O 1
ATOM 1995 N N . ASP A 1 268 ? -9.515 -36.090 9.042 1.00 59.41 268 ASP A N 1
ATOM 1996 C CA . ASP A 1 268 ? -9.451 -34.949 8.110 1.00 59.41 268 ASP A CA 1
ATOM 1997 C C . ASP A 1 268 ? -9.683 -35.350 6.632 1.00 59.41 268 ASP A C 1
ATOM 1999 O O . ASP A 1 268 ? -9.407 -34.580 5.705 1.00 59.41 268 ASP A O 1
ATOM 2003 N N . VAL A 1 269 ? -10.184 -36.567 6.379 1.00 61.91 269 VAL A N 1
ATOM 2004 C CA . VAL A 1 269 ? -10.589 -37.010 5.036 1.00 61.91 269 VAL A CA 1
ATOM 2005 C C . VAL A 1 269 ? -11.986 -36.467 4.736 1.00 61.91 269 VAL A C 1
ATOM 2007 O O . VAL A 1 269 ? -12.999 -37.003 5.172 1.00 61.91 269 VAL A O 1
ATOM 2010 N N . ILE A 1 270 ? -12.030 -35.365 3.991 1.00 62.22 270 ILE A N 1
ATOM 2011 C CA . ILE A 1 270 ? -13.266 -34.801 3.447 1.00 62.22 270 ILE A CA 1
ATOM 2012 C C . ILE A 1 270 ? -13.717 -35.697 2.287 1.00 62.22 270 ILE A C 1
ATOM 2014 O O . ILE A 1 270 ? -13.102 -35.675 1.218 1.00 62.22 270 ILE A O 1
ATOM 2018 N N . ASP A 1 271 ? -14.784 -36.468 2.497 1.00 58.84 271 ASP A N 1
ATOM 2019 C CA . ASP A 1 271 ? -15.492 -37.168 1.423 1.00 58.84 271 ASP A CA 1
ATOM 2020 C C . ASP A 1 271 ? -16.107 -36.139 0.462 1.00 58.84 271 ASP A C 1
ATOM 2022 O O . ASP A 1 271 ? -16.950 -35.320 0.834 1.00 58.84 271 ASP A O 1
ATOM 2026 N N . LEU A 1 272 ? -15.644 -36.167 -0.786 1.00 55.56 272 LEU A N 1
ATOM 2027 C CA . LEU A 1 272 ? -16.211 -35.431 -1.912 1.00 55.56 272 LEU A CA 1
ATOM 2028 C C . LEU A 1 272 ? -17.017 -36.423 -2.755 1.00 55.56 272 LEU A C 1
ATOM 2030 O O . LEU A 1 272 ? -16.496 -36.994 -3.714 1.00 55.56 272 LEU A O 1
ATOM 2034 N N . THR A 1 273 ? -18.276 -36.622 -2.374 1.00 68.00 273 THR A N 1
ATOM 2035 C CA . THR A 1 273 ? -19.322 -37.242 -3.207 1.00 68.00 273 THR A CA 1
ATOM 2036 C C . THR A 1 273 ? -20.358 -36.210 -3.600 1.00 68.00 273 THR A C 1
ATOM 2038 O O . THR A 1 273 ? -20.782 -35.460 -2.692 1.00 68.00 273 THR A O 1
#

Foldseek 3Di:
DQVVCVVVVHDLLPPVNLVVVLVVLVCLLPPQQNAAADPCVVVLCPLLVPPPDDPPPRVVVSCCLAANLDQKDKDALPADVVVVVVVVSCVRRVVQFWDKDWDPDVRIMMMIGTDPSRNSNNSNVNSLVVSVVVLVVSHPDLVSSCSSNPPCSVLSVCSSVNNPSPPVPPVVVVVPPPPPPPDDDDDDDDDDDDDDDDDDDDDDDDDDDDPDDDPDDDDDDDDDDDDDDDDDDDDDDDDDDDDDDDDDDDDDDDDDPPPPPDDDDPVPDDDDD

Mean predicted aligned error: 16.0 Å

Nearest PDB structures (foldseek):
  3onq-assembly3_D  TM=3.293E-01  e=3.953E+00  Bifidobacterium adolescentis ATCC 15703
  3j9v-assembly1_b  TM=2.659E-01  e=6.066E+00  Saccharomyces cerevisiae

Organism: Trametes pubescens (NCBI:txid154538)